Protein AF-A0A6A5AB14-F1 (afdb_monomer)

Nearest PDB structures (foldseek):
  4ebb-assembly1_A  TM=7.169E-01  e=1.762E-06  Homo sapiens

InterPro domains:
  IPR008758 Peptidase S28 [PF05577] (2-266)
  IPR029058 Alpha/Beta hydrolase fold [G3DSA:3.40.50.1820] (127-271)
  IPR042269 Serine carboxypeptidase S28, SKS domain [G3DSA:1.20.120.980] (15-166)

Radius of gyration: 21.38 Å; Cα contacts (8 Å, |Δi|>4): 459; chains: 1; bounding box: 56×46×64 Å

Mean predicted aligned error: 4.4 Å

Secondary structure (DSSP, 8-state):
-HHHHHHHHHHHHHHHHHHHHHHHHHHHHHHHHH---HHHHHHHHHHH-BSS---SHHHHHHHHHHHHHHHHHHHHSTTT-SS-HHHHHHHHHHS-SSHHHHHHHHHT-SBTTB-B---HHHHHHTTT--SSSTTHHHHHHHHHIIIII------TT--GGGTT--S--HIIIIIHHHHHHH----HHHHHHHHHHHH-GGG---SS-EEEEETT-TTGGGS--TTT--SSTTSEEEEETT--TTGGGSPP-TT--HHHHHHHHHHHHHHHHHHHHHHHHT--

pLDDT: mean 93.88, std 7.52, range [40.28, 98.88]

Sequence (283 aa):
EFGDTISEGLQYFGGDACVNTITKAMTEVHRLVASTKVEDADTLTTLFNPCSEFKNDDDRALFELAIFNPFQGPAQDNDFADKNLASVCESFASLPGTPVEKLSKFIGNTGGDKCTSSAWEKNVESVIDEAIGDRSVNRAWLYQTCTEFGFAQTTATGHGAFAPLKYATVDSIHTKRCAAVFNITDNDTRVAATLKTYGGLKINVENVIFPIGTIDPWNGLALNNKSGIVNPKSEVVEILGASHHSDIISSRPSDSVHLAWAHQRIESAVDRFLRHQSTRKGW

Organism: Aphanomyces astaci (NCBI:txid112090)

Solvent-accessible surface area (backbone atoms only — not comparable to full-atom values): 14969 Å² total; per-residue (Å²): 84,44,45,26,30,41,28,51,34,28,32,73,61,37,32,66,68,33,33,54,38,48,26,53,13,32,40,48,50,34,52,37,71,72,49,89,49,68,72,38,49,53,50,42,38,56,42,36,16,55,67,44,79,67,88,50,64,46,14,47,9,41,30,48,44,53,69,51,50,79,54,52,57,20,30,36,38,34,86,80,40,88,62,13,39,46,52,53,28,50,47,57,70,69,42,72,75,56,45,47,53,25,49,24,61,72,72,63,22,57,50,84,100,40,50,33,54,15,51,45,68,58,64,46,60,69,45,55,65,82,61,89,54,93,53,32,60,61,33,53,51,49,49,45,33,40,51,41,65,61,78,63,88,42,25,37,88,29,48,70,27,46,28,51,32,62,48,23,32,58,52,58,72,33,49,53,46,29,31,73,67,69,70,42,83,57,38,68,62,34,23,51,49,40,35,68,73,59,36,57,81,59,34,75,53,74,71,45,77,37,72,34,21,68,24,12,38,64,42,88,80,49,50,33,84,86,69,41,74,69,30,90,63,27,47,66,45,69,24,70,81,29,15,49,72,53,79,79,50,82,88,56,96,81,56,50,74,42,52,56,51,46,46,54,52,51,51,52,50,53,51,50,52,56,55,58,51,61,68,70,68,75,119

Foldseek 3Di:
DLVQLLQVLLCVQQNPVLLVLLQQQLLLLLVLLPDPDPVSVVVCCQLFNEPDDAPDLLLSQQQLVLLVVLSQCQLQCVVPDPRHSNVSSVQQVPDDDGSNNSSSVSSVQRDDPRGRYRDLVVVLVQQLDCDDDPSNVVNVVLQCCQQEAVPQDFQQPDDTSNVSRNSNDSVSRRQVSCCSRPVRNCRVVRNVVNCVVQVFLAGADALEEFEDESSASCVVRTHDPVSFYNYPNYYYLYAYSDYHPPLPDPDDPPDDPRSVVSVVVVVVSVVVVVVVVVVVPPD

Structure (mmCIF, N/CA/C/O backbone):
data_AF-A0A6A5AB14-F1
#
_entry.id   AF-A0A6A5AB14-F1
#
loop_
_atom_site.group_PDB
_atom_site.id
_atom_site.type_symbol
_atom_site.label_atom_id
_atom_site.label_alt_id
_atom_site.label_comp_id
_atom_site.label_asym_id
_atom_site.label_entity_id
_atom_site.label_seq_id
_atom_site.pdbx_PDB_ins_code
_atom_site.Cartn_x
_atom_site.Cartn_y
_atom_site.Cartn_z
_atom_site.occupancy
_atom_site.B_iso_or_equiv
_atom_site.auth_seq_id
_atom_site.auth_comp_id
_atom_site.auth_asym_id
_atom_site.auth_atom_id
_atom_site.pdbx_PDB_model_num
ATOM 1 N N . GLU A 1 1 ? -6.692 -2.129 -5.133 1.00 87.94 1 GLU A N 1
ATOM 2 C CA . GLU A 1 1 ? -5.497 -2.837 -5.640 1.00 87.94 1 GLU A CA 1
ATOM 3 C C . GLU A 1 1 ? -4.463 -3.073 -4.548 1.00 87.94 1 GLU A C 1
ATOM 5 O O . GLU A 1 1 ? -4.418 -4.185 -4.056 1.00 87.94 1 GLU A O 1
ATOM 10 N N . PHE A 1 2 ? -3.714 -2.065 -4.080 1.00 94.75 2 PHE A N 1
ATOM 11 C CA . PHE A 1 2 ? -2.651 -2.271 -3.074 1.00 94.75 2 PHE A CA 1
ATOM 12 C C . PHE A 1 2 ? -3.103 -3.067 -1.828 1.00 94.75 2 PHE A C 1
ATOM 14 O O . PHE A 1 2 ? -2.506 -4.080 -1.474 1.00 94.75 2 PHE A O 1
ATOM 21 N N . GLY A 1 3 ? -4.204 -2.660 -1.182 1.00 95.69 3 GLY A N 1
ATOM 22 C CA . GLY A 1 3 ? -4.773 -3.403 -0.046 1.00 95.69 3 GLY A CA 1
ATOM 23 C C . GLY A 1 3 ? -5.384 -4.764 -0.416 1.00 95.69 3 GLY A C 1
ATOM 24 O O . GLY A 1 3 ? -5.472 -5.655 0.433 1.00 95.69 3 GLY A O 1
ATOM 25 N N . ASP A 1 4 ? -5.770 -4.954 -1.675 1.00 96.06 4 ASP A N 1
ATOM 26 C CA . ASP A 1 4 ? -6.342 -6.210 -2.166 1.00 96.06 4 ASP A CA 1
ATOM 27 C C . ASP A 1 4 ? -5.229 -7.254 -2.239 1.00 96.06 4 ASP A C 1
ATOM 29 O O . ASP A 1 4 ? -5.378 -8.335 -1.679 1.00 96.06 4 ASP A O 1
ATOM 33 N N . THR A 1 5 ? -4.067 -6.884 -2.782 1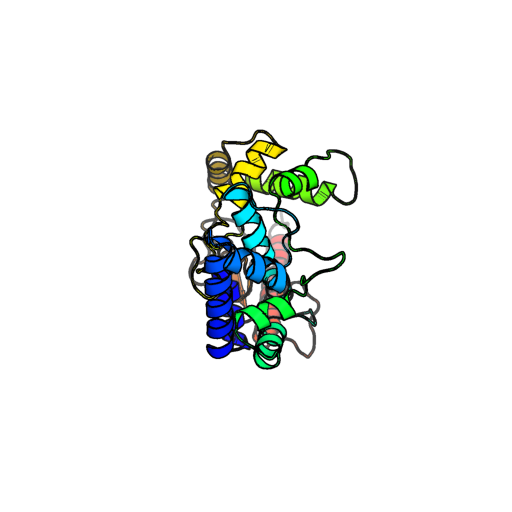.00 96.69 5 THR A N 1
ATOM 34 C CA . THR A 1 5 ? -2.887 -7.754 -2.829 1.00 96.69 5 THR A CA 1
ATOM 35 C C . THR A 1 5 ? -2.384 -8.119 -1.428 1.00 96.69 5 THR A C 1
ATOM 37 O O . THR A 1 5 ? -2.024 -9.268 -1.185 1.00 96.69 5 THR A O 1
ATOM 40 N N . ILE A 1 6 ? -2.437 -7.197 -0.453 1.00 97.75 6 ILE A N 1
ATOM 41 C CA . ILE A 1 6 ? -2.162 -7.550 0.956 1.00 97.75 6 ILE A CA 1
ATOM 42 C C . ILE A 1 6 ? -3.167 -8.599 1.451 1.00 97.75 6 ILE A C 1
ATOM 44 O O . ILE A 1 6 ? -2.787 -9.550 2.133 1.00 97.75 6 ILE A O 1
ATOM 48 N N . SER A 1 7 ? -4.450 -8.450 1.111 1.00 98.00 7 SER A N 1
ATOM 49 C CA . SER A 1 7 ? -5.490 -9.415 1.488 1.00 98.00 7 SER A CA 1
ATOM 50 C C . SER A 1 7 ? -5.263 -10.787 0.847 1.00 98.00 7 SER A C 1
ATOM 52 O O . SER A 1 7 ? -5.424 -11.803 1.520 1.00 98.00 7 SER A O 1
ATOM 54 N N . GLU A 1 8 ? -4.853 -10.822 -0.419 1.00 97.56 8 GLU A N 1
ATOM 55 C CA . GLU A 1 8 ? -4.485 -12.042 -1.143 1.00 97.56 8 GLU A CA 1
ATOM 56 C C . GLU A 1 8 ? -3.253 -12.709 -0.523 1.00 97.56 8 GLU A C 1
ATOM 58 O O . GLU A 1 8 ? -3.253 -13.919 -0.307 1.00 97.56 8 GLU A O 1
ATOM 63 N N . GLY A 1 9 ? -2.238 -11.931 -0.139 1.00 97.75 9 GLY A N 1
ATOM 64 C CA . GLY A 1 9 ? -1.076 -12.434 0.591 1.00 97.75 9 GLY A CA 1
ATOM 65 C C . GLY A 1 9 ? -1.452 -13.029 1.955 1.00 97.75 9 GLY A C 1
ATOM 66 O O . GLY A 1 9 ? -1.034 -14.138 2.289 1.00 97.75 9 GLY A O 1
ATOM 67 N N . LEU A 1 10 ? -2.305 -12.350 2.731 1.00 98.44 10 LEU A N 1
ATOM 68 C CA . LEU A 1 10 ? -2.846 -12.889 3.988 1.00 98.44 10 LEU A CA 1
ATOM 69 C C . LEU A 1 10 ? -3.618 -14.196 3.758 1.00 98.44 10 LEU A C 1
ATOM 71 O O . LEU A 1 10 ? -3.501 -15.126 4.555 1.00 98.44 10 LEU A O 1
ATOM 75 N N . GLN A 1 11 ? -4.385 -14.289 2.669 1.00 98.12 11 GLN A N 1
ATOM 76 C CA . GLN A 1 11 ? -5.085 -15.517 2.295 1.00 98.12 11 GLN A CA 1
ATOM 77 C C . GLN A 1 11 ? -4.105 -16.635 1.930 1.00 98.12 11 GLN A C 1
ATOM 79 O O . GLN A 1 11 ? -4.289 -17.771 2.361 1.00 98.12 11 GLN A O 1
ATOM 84 N N . TYR A 1 12 ? -3.058 -16.312 1.172 1.00 96.88 12 TYR A N 1
ATOM 85 C CA . TYR A 1 12 ? -2.048 -17.264 0.724 1.00 96.88 12 TYR A CA 1
ATOM 86 C C . TYR A 1 12 ? -1.323 -17.928 1.904 1.00 96.88 12 TYR A C 1
ATOM 88 O O . TYR A 1 12 ? -1.146 -19.145 1.900 1.00 96.88 12 TYR A O 1
ATOM 96 N N . PHE A 1 13 ? -0.961 -17.164 2.942 1.00 96.38 13 PHE A N 1
ATOM 97 C CA . PHE A 1 13 ? -0.229 -17.699 4.101 1.00 96.38 13 PHE A CA 1
ATOM 98 C C . PHE A 1 13 ? -1.111 -18.142 5.274 1.00 96.38 13 PHE A C 1
ATOM 100 O O . PHE A 1 13 ? -0.748 -19.074 5.988 1.00 96.38 13 PHE A O 1
ATOM 107 N N . GLY A 1 14 ? -2.247 -17.483 5.510 1.00 96.69 14 GLY A N 1
ATOM 108 C CA . GLY A 1 14 ? -3.102 -17.723 6.680 1.00 96.69 14 GLY A CA 1
ATOM 109 C C . GLY A 1 14 ? -4.496 -18.267 6.376 1.00 96.69 14 GLY A C 1
ATOM 110 O O . GLY A 1 14 ? -5.267 -18.527 7.306 1.00 96.69 14 GLY A O 1
ATOM 111 N N . GLY A 1 15 ? -4.841 -18.429 5.098 1.00 98.06 15 GLY A N 1
ATOM 112 C CA . GLY A 1 15 ? -6.134 -18.928 4.642 1.00 98.06 15 GLY A CA 1
ATOM 113 C C . GLY A 1 15 ? -7.318 -18.007 4.950 1.00 98.06 15 GLY A C 1
ATOM 114 O O . GLY A 1 15 ? -7.201 -16.930 5.546 1.00 98.06 15 GLY A O 1
ATOM 115 N N . ASP A 1 16 ? -8.510 -18.477 4.583 1.00 98.31 16 ASP A N 1
ATOM 116 C CA . ASP A 1 16 ? -9.761 -17.721 4.730 1.00 98.31 16 ASP A CA 1
ATOM 117 C C . ASP A 1 16 ? -10.060 -17.333 6.179 1.00 98.31 16 ASP A C 1
ATOM 119 O O . ASP A 1 16 ? -10.674 -16.301 6.436 1.00 98.31 16 ASP A O 1
ATOM 123 N N . ALA A 1 17 ? -9.639 -18.142 7.155 1.00 98.12 17 ALA A N 1
ATOM 124 C CA . ALA A 1 17 ? -9.866 -17.851 8.567 1.00 98.12 17 ALA A CA 1
ATOM 125 C C . ALA A 1 17 ? -9.170 -16.550 9.006 1.00 98.12 17 ALA A C 1
ATOM 127 O O . ALA A 1 17 ? -9.774 -15.747 9.728 1.00 98.12 17 ALA A O 1
ATOM 128 N N . CYS A 1 18 ? -7.937 -16.317 8.538 1.00 98.56 18 CYS A N 1
ATOM 129 C CA . CYS A 1 18 ? -7.195 -15.088 8.807 1.00 98.56 18 CYS A CA 1
ATOM 130 C C . CYS A 1 18 ? -7.902 -13.879 8.181 1.00 98.56 18 CYS A C 1
ATOM 132 O O . CYS A 1 18 ? -8.296 -12.948 8.890 1.00 98.56 18 CYS A O 1
ATOM 134 N N . VAL A 1 19 ? -8.166 -13.949 6.873 1.00 98.56 19 VAL A N 1
ATOM 135 C CA . VAL A 1 19 ? -8.815 -12.877 6.103 1.00 98.56 19 VAL A CA 1
ATOM 136 C C . VAL A 1 19 ? -10.192 -12.540 6.671 1.00 98.56 19 VAL A C 1
ATOM 138 O O . VAL A 1 19 ? -10.491 -11.371 6.910 1.00 98.56 19 VAL A O 1
ATOM 141 N N . ASN A 1 20 ? -11.021 -13.541 6.977 1.00 98.62 20 ASN A N 1
ATOM 142 C CA . ASN A 1 20 ? -12.353 -13.334 7.549 1.00 98.62 20 ASN A CA 1
ATOM 143 C C . ASN A 1 20 ? -12.301 -12.671 8.929 1.00 98.62 20 ASN A C 1
ATOM 145 O O . ASN A 1 20 ? -13.167 -11.857 9.258 1.00 98.62 20 ASN A O 1
ATOM 149 N N . THR A 1 21 ? -11.306 -13.010 9.751 1.00 98.75 21 THR A N 1
ATOM 150 C CA . THR A 1 21 ? -11.138 -12.385 11.068 1.00 98.75 21 THR A CA 1
ATOM 151 C C . THR A 1 21 ? -10.745 -10.919 10.915 1.00 98.75 21 THR A C 1
ATOM 153 O O . THR A 1 21 ? -11.387 -10.059 11.515 1.00 98.75 21 THR A O 1
ATOM 156 N N . ILE A 1 22 ? -9.762 -10.613 10.065 1.00 98.75 22 ILE A N 1
ATOM 157 C CA . ILE A 1 22 ? -9.335 -9.231 9.805 1.00 98.75 22 ILE A CA 1
ATOM 158 C C . ILE A 1 22 ? -10.487 -8.423 9.195 1.00 98.75 22 ILE A C 1
ATOM 160 O O . ILE A 1 22 ? -10.785 -7.337 9.680 1.00 98.75 22 ILE A O 1
ATOM 164 N N . THR A 1 23 ? -11.229 -8.985 8.236 1.00 98.81 23 THR A N 1
ATOM 165 C CA . THR A 1 23 ? -12.401 -8.332 7.621 1.00 98.81 23 THR A CA 1
ATOM 166 C C . THR A 1 23 ? -13.452 -7.944 8.662 1.00 98.81 23 THR A C 1
ATOM 168 O O . THR A 1 23 ? -13.961 -6.821 8.658 1.00 98.81 23 THR A O 1
ATOM 171 N N . LYS A 1 24 ? -13.776 -8.852 9.594 1.00 98.88 24 LYS A N 1
ATOM 172 C CA . LYS A 1 24 ? -14.718 -8.569 10.690 1.00 98.88 24 LYS A CA 1
ATOM 173 C C . LYS A 1 24 ? -14.198 -7.471 11.615 1.00 98.88 24 LYS A C 1
ATOM 175 O O . LYS A 1 24 ? -14.985 -6.641 12.058 1.00 98.88 24 LYS A O 1
ATOM 180 N N . ALA A 1 25 ? -12.893 -7.450 11.884 1.00 98.81 25 ALA A N 1
ATOM 181 C CA . ALA A 1 25 ? -12.272 -6.396 12.676 1.00 98.81 25 ALA A CA 1
ATOM 182 C C . ALA A 1 25 ? -12.370 -5.032 11.975 1.00 98.81 25 ALA A C 1
ATOM 184 O O . ALA A 1 25 ? -12.830 -4.077 12.592 1.00 98.81 25 ALA A O 1
ATOM 185 N N . MET A 1 26 ? -12.031 -4.954 10.683 1.00 98.75 26 MET A N 1
ATOM 186 C CA . MET A 1 26 ? -12.133 -3.721 9.888 1.00 98.75 26 MET A CA 1
ATOM 187 C C . MET A 1 26 ? -13.575 -3.224 9.772 1.00 98.75 26 MET A C 1
ATOM 189 O O . MET A 1 26 ? -13.822 -2.024 9.834 1.00 98.75 26 MET A O 1
ATOM 193 N N . THR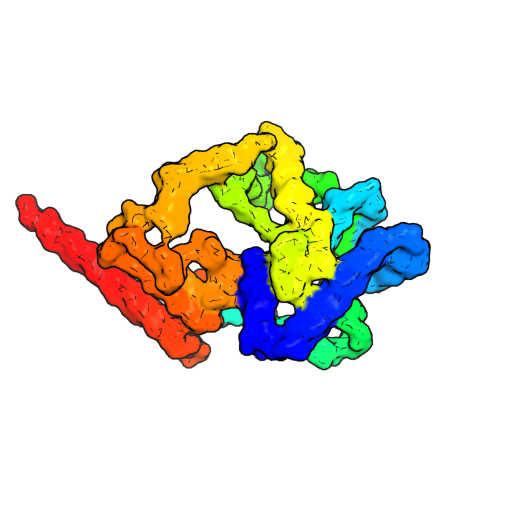 A 1 27 ? -14.536 -4.145 9.661 1.00 98.81 27 THR A N 1
ATOM 194 C CA . THR A 1 27 ? -15.969 -3.812 9.653 1.00 98.81 27 THR A CA 1
ATOM 195 C C . THR A 1 27 ? -16.386 -3.129 10.951 1.00 98.81 27 THR A C 1
ATOM 197 O O . THR A 1 27 ? -17.069 -2.107 10.918 1.00 98.81 27 THR A O 1
ATOM 200 N N . GLU A 1 28 ? -15.954 -3.664 12.094 1.00 98.81 28 GLU A N 1
ATOM 201 C CA . GLU A 1 28 ? -16.280 -3.079 13.393 1.00 98.81 28 GLU A CA 1
ATOM 202 C C . GLU A 1 28 ? -15.534 -1.763 13.640 1.00 98.81 28 GLU A C 1
ATOM 204 O O . GLU A 1 28 ? -16.136 -0.818 14.143 1.00 98.81 28 GLU A O 1
ATOM 209 N N . VAL A 1 29 ? -14.269 -1.649 13.215 1.00 98.69 29 VAL A N 1
ATOM 210 C CA . VAL A 1 29 ? -13.540 -0.370 13.231 1.00 98.69 29 VAL A CA 1
ATOM 211 C C . VAL A 1 29 ? -14.303 0.688 12.450 1.00 98.69 29 VAL A C 1
ATOM 213 O O . VAL A 1 29 ? -14.578 1.751 12.996 1.00 98.69 29 VAL A O 1
ATOM 216 N N . HIS A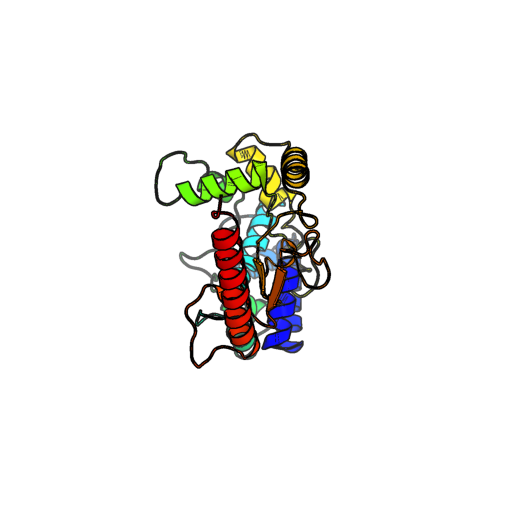 1 30 ? -14.691 0.399 11.206 1.00 98.56 30 HIS A N 1
ATOM 217 C CA . HIS A 1 30 ? -15.423 1.359 10.387 1.00 98.56 30 HIS A CA 1
ATOM 218 C C . HIS A 1 30 ? -16.751 1.761 11.042 1.00 98.56 30 HIS A C 1
ATOM 220 O O . HIS A 1 30 ? -17.080 2.944 11.098 1.00 98.56 30 HIS A O 1
ATOM 226 N N . ARG A 1 31 ? -17.492 0.797 11.611 1.00 98.62 31 ARG A N 1
ATOM 227 C CA . ARG A 1 31 ? -18.738 1.068 12.344 1.00 98.62 31 ARG A CA 1
ATOM 228 C C . ARG A 1 31 ? -18.514 2.015 13.526 1.00 98.62 31 ARG A C 1
ATOM 230 O O . ARG A 1 31 ? -19.293 2.951 13.694 1.00 98.62 31 ARG A O 1
ATOM 237 N N . LEU A 1 32 ? -17.478 1.775 14.333 1.00 98.56 32 LEU A N 1
ATOM 238 C CA . LEU A 1 32 ? -17.123 2.616 15.479 1.00 98.56 32 LEU A CA 1
ATOM 239 C C . LEU A 1 32 ? -16.697 4.016 15.028 1.00 98.56 32 LEU A C 1
ATOM 241 O O . LEU A 1 32 ? -17.200 5.004 15.555 1.00 98.56 32 LEU A O 1
ATOM 245 N N . VAL A 1 33 ? -15.829 4.100 14.015 1.00 98.19 33 VAL A N 1
ATOM 246 C CA . VAL A 1 33 ? -15.360 5.368 13.445 1.00 98.19 33 VAL A CA 1
ATOM 247 C C . VAL A 1 33 ? -16.523 6.169 12.879 1.00 98.19 33 VAL A C 1
ATOM 249 O O . VAL A 1 33 ? -16.568 7.366 13.117 1.00 98.19 33 VAL A O 1
ATOM 252 N N . ALA A 1 34 ? -17.470 5.544 12.173 1.00 97.94 34 ALA A N 1
ATOM 253 C CA . ALA A 1 34 ? -18.631 6.197 11.565 1.00 97.94 34 ALA A CA 1
ATOM 254 C C . ALA A 1 34 ? -19.739 6.572 12.568 1.00 97.94 34 ALA A C 1
ATOM 256 O O . ALA A 1 34 ? -20.620 7.369 12.241 1.00 97.94 34 ALA A O 1
ATOM 257 N N . SER A 1 35 ? -19.720 6.013 13.780 1.00 97.50 35 SER A N 1
ATOM 258 C CA . SER A 1 35 ? -20.787 6.217 14.759 1.00 97.50 35 SER A CA 1
ATOM 259 C C . SER A 1 35 ? -20.817 7.644 15.313 1.00 97.50 35 SER A C 1
ATOM 261 O O . SER A 1 35 ? -19.805 8.338 15.402 1.00 97.50 35 SER A O 1
ATOM 263 N N . THR A 1 36 ? -22.010 8.077 15.718 1.00 94.69 36 THR A N 1
ATOM 264 C CA . THR A 1 36 ? -22.246 9.325 16.462 1.00 94.69 36 THR A CA 1
ATOM 265 C C . THR A 1 36 ? -22.641 9.059 17.916 1.00 94.69 36 THR A C 1
ATOM 267 O O . THR A 1 36 ? -23.076 9.973 18.615 1.00 94.69 36 THR A O 1
ATOM 270 N N . LYS A 1 37 ? -22.582 7.799 18.359 1.00 96.94 37 LYS A N 1
ATOM 271 C CA . LYS A 1 37 ? -22.987 7.381 19.702 1.00 96.94 37 LYS A CA 1
ATOM 272 C C . LYS A 1 37 ? -21.819 7.494 20.679 1.00 96.94 37 LYS A C 1
ATOM 274 O O . LYS A 1 37 ? -20.696 7.128 20.340 1.00 96.94 37 LYS A O 1
ATOM 279 N N . VAL A 1 38 ? -22.093 7.955 21.899 1.00 94.25 38 VAL A N 1
ATOM 280 C CA . VAL A 1 38 ? -21.062 8.162 22.932 1.00 94.25 38 VAL A CA 1
ATOM 281 C C . VAL A 1 38 ? -20.430 6.832 23.345 1.00 94.25 38 VAL A C 1
ATOM 283 O O . VAL A 1 38 ? -19.213 6.729 23.420 1.00 94.25 38 VAL A O 1
ATOM 286 N N . GLU A 1 39 ? -21.234 5.781 23.501 1.00 96.44 39 GLU A N 1
ATOM 287 C CA . GLU A 1 39 ? -20.754 4.446 23.864 1.00 96.44 39 GLU A CA 1
ATOM 288 C C . GLU A 1 39 ? -19.804 3.831 22.819 1.00 96.44 39 GLU A C 1
ATOM 290 O O . GLU A 1 39 ? -18.880 3.087 23.159 1.00 96.44 39 GLU A O 1
ATOM 295 N N . ASP A 1 40 ? -19.993 4.168 21.540 1.00 97.56 40 ASP A N 1
ATOM 296 C CA . ASP A 1 40 ? -19.102 3.729 20.467 1.00 97.56 40 ASP A CA 1
ATOM 297 C C . ASP A 1 40 ? -17.787 4.523 20.494 1.00 97.56 40 ASP A C 1
ATOM 299 O O . ASP A 1 40 ? -16.722 3.946 20.274 1.00 97.56 40 ASP A O 1
ATOM 303 N N . ALA A 1 41 ? -17.832 5.817 20.827 1.00 95.62 41 ALA A N 1
ATOM 304 C CA . ALA A 1 41 ? -16.635 6.636 21.013 1.00 95.62 41 ALA A CA 1
ATOM 305 C C . ALA A 1 41 ? -15.791 6.161 22.213 1.00 95.62 41 ALA A C 1
ATOM 307 O O . ALA A 1 41 ? -14.565 6.069 22.105 1.00 95.62 41 ALA A O 1
ATOM 308 N N . ASP A 1 42 ? -16.433 5.778 23.321 1.00 95.94 42 ASP A N 1
ATOM 309 C CA . ASP A 1 42 ? -15.763 5.185 24.488 1.00 95.94 42 ASP A CA 1
ATOM 310 C C . ASP A 1 42 ? -15.103 3.844 24.131 1.00 95.94 42 ASP A C 1
ATOM 312 O O . ASP A 1 42 ? -13.955 3.569 24.501 1.00 95.94 42 ASP A O 1
ATOM 316 N N . THR A 1 43 ? -15.807 3.020 23.348 1.00 97.44 43 THR A N 1
ATOM 317 C CA . THR A 1 43 ? -15.286 1.743 22.842 1.00 97.44 43 THR A CA 1
ATOM 318 C C . THR A 1 43 ? -14.078 1.964 21.929 1.00 97.44 43 THR A C 1
ATOM 320 O O . THR A 1 43 ? -13.046 1.312 22.099 1.00 97.44 43 THR A O 1
ATOM 323 N N . LEU A 1 44 ? -14.162 2.915 20.995 1.00 97.00 44 LEU A N 1
ATOM 324 C CA . LEU A 1 44 ? -13.064 3.262 20.093 1.00 97.00 44 LEU A CA 1
ATOM 325 C C . LEU A 1 44 ? -11.842 3.784 20.862 1.00 97.00 44 LEU A C 1
ATOM 327 O O . LEU A 1 44 ? -10.716 3.375 20.576 1.00 97.00 44 LEU A O 1
ATOM 331 N N . THR A 1 45 ? -12.062 4.634 21.866 1.00 96.06 45 THR A N 1
ATOM 332 C CA . THR A 1 45 ? -11.006 5.161 22.744 1.00 96.06 45 THR A CA 1
ATOM 333 C C . THR A 1 45 ? -10.317 4.038 23.510 1.00 96.06 45 THR A C 1
ATOM 335 O O . THR A 1 45 ? -9.091 3.971 23.540 1.00 96.06 45 THR A O 1
ATOM 338 N N . THR A 1 46 ? -11.092 3.101 24.052 1.00 96.44 46 THR A N 1
ATOM 339 C CA . THR A 1 46 ? -10.561 1.939 24.777 1.00 96.44 46 THR A CA 1
ATOM 340 C C . THR A 1 46 ? -9.725 1.031 23.873 1.00 96.44 46 THR A C 1
ATOM 342 O O . THR A 1 46 ? -8.662 0.556 24.272 1.00 96.44 46 THR A O 1
ATOM 345 N N . LEU A 1 47 ? -10.194 0.775 22.649 1.00 97.44 47 LEU A N 1
ATOM 346 C CA . LEU A 1 47 ? -9.556 -0.181 21.744 1.00 97.44 47 LEU A CA 1
ATOM 347 C C . LEU A 1 47 ? -8.375 0.408 20.964 1.00 97.44 47 LEU A C 1
ATOM 349 O O . LEU A 1 47 ? -7.434 -0.321 20.658 1.00 97.44 47 LEU A O 1
ATOM 353 N N . PHE A 1 48 ? -8.408 1.690 20.610 1.00 97.44 48 PHE A N 1
ATOM 354 C CA . PHE A 1 48 ? -7.450 2.262 19.656 1.00 97.44 48 PHE A CA 1
ATOM 355 C C . PHE A 1 48 ? -6.895 3.626 20.056 1.00 97.44 48 PHE A C 1
ATOM 357 O O . PHE A 1 48 ? -6.004 4.124 19.365 1.00 97.44 48 PHE A O 1
ATOM 364 N N . ASN A 1 49 ? -7.416 4.222 21.132 1.00 96.94 49 ASN A N 1
ATOM 365 C CA . ASN A 1 49 ? -6.973 5.491 21.702 1.00 96.94 49 ASN A CA 1
ATOM 366 C C . ASN A 1 49 ? -6.642 6.553 20.630 1.00 96.94 49 ASN A C 1
ATOM 368 O O . ASN A 1 49 ? -5.459 6.812 20.394 1.00 96.94 49 ASN A O 1
ATOM 372 N N . PRO A 1 50 ? -7.630 7.129 19.913 1.00 96.88 50 PRO A N 1
ATOM 373 C CA . PRO A 1 50 ? -7.369 8.199 18.949 1.00 96.88 50 PRO A CA 1
ATOM 374 C C . PRO A 1 50 ? -6.580 9.350 19.594 1.00 96.88 50 PRO A C 1
ATOM 376 O O . PRO A 1 50 ? -6.867 9.750 20.719 1.00 96.88 50 PRO A O 1
ATOM 379 N N . CYS A 1 51 ? -5.589 9.904 18.895 1.00 95.31 51 CYS A N 1
ATOM 380 C CA . CYS A 1 51 ? -4.770 11.010 19.418 1.00 95.31 51 CYS A CA 1
ATOM 381 C C . CYS A 1 51 ? -5.545 12.330 19.598 1.00 95.31 51 CYS A C 1
ATOM 383 O O . CYS A 1 51 ? -5.068 13.254 20.255 1.00 95.31 51 CYS A O 1
ATOM 385 N N . SER A 1 52 ? -6.699 12.451 18.952 1.00 94.19 52 SER A N 1
ATOM 386 C CA . SER A 1 52 ? -7.550 13.633 18.907 1.00 94.19 52 SER A CA 1
ATOM 387 C C . SER A 1 52 ? -8.969 13.233 18.521 1.00 94.19 52 SER A C 1
ATOM 389 O O . SER A 1 52 ? -9.178 12.211 17.868 1.00 94.19 52 SER A O 1
ATOM 391 N N . GLU A 1 53 ? -9.933 14.081 18.862 1.00 93.75 53 GLU A N 1
ATOM 392 C CA . GLU A 1 53 ? -11.301 13.956 18.362 1.00 93.75 53 GLU A CA 1
ATOM 393 C C . GLU A 1 53 ? -11.354 14.106 16.835 1.00 93.75 53 GLU A C 1
ATOM 395 O O . GLU A 1 53 ? -10.602 14.896 16.256 1.00 93.75 53 GLU A O 1
ATOM 400 N N . PHE A 1 54 ? -12.273 13.378 16.196 1.00 96.31 54 PHE A N 1
ATOM 401 C CA . PHE A 1 54 ? -12.540 13.512 14.766 1.00 96.31 54 PHE A CA 1
ATOM 402 C C . PHE A 1 54 ? -13.445 14.719 14.511 1.00 96.31 54 PHE A C 1
ATOM 404 O O . PHE A 1 54 ? -14.622 14.709 14.878 1.00 96.31 54 PHE A O 1
ATOM 411 N N . LYS A 1 55 ? -12.927 15.746 13.838 1.00 95.38 55 LYS A N 1
ATOM 412 C CA . LYS A 1 55 ? -13.688 16.958 13.498 1.00 95.38 55 LYS A CA 1
ATOM 413 C C . LYS A 1 55 ? -14.439 16.817 12.179 1.00 95.38 55 LYS A C 1
ATOM 415 O O . LYS A 1 55 ? -15.435 17.501 11.959 1.00 95.38 55 LYS A O 1
ATOM 420 N N . ASN A 1 56 ? -13.939 15.970 11.284 1.00 95.88 56 ASN A N 1
ATOM 421 C CA . ASN A 1 56 ? -14.463 15.766 9.938 1.00 95.88 56 ASN A CA 1
ATOM 422 C C . ASN A 1 56 ? -14.057 14.378 9.400 1.00 95.88 56 ASN A C 1
ATOM 424 O O . ASN A 1 56 ? -13.429 13.580 10.097 1.00 95.88 56 ASN A O 1
ATOM 428 N N . ASP A 1 57 ? -14.429 14.091 8.155 1.00 96.81 57 ASP A N 1
ATOM 429 C CA . ASP A 1 57 ? -14.122 12.815 7.503 1.00 96.81 57 ASP A CA 1
ATOM 430 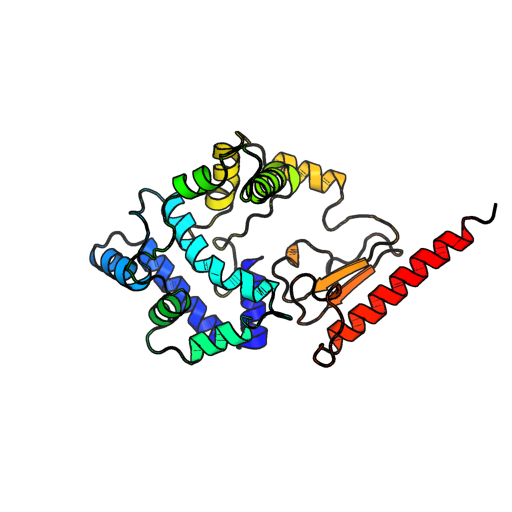C C . ASP A 1 57 ? -12.641 12.659 7.124 1.00 96.81 57 ASP A C 1
ATOM 432 O O . ASP A 1 57 ? -12.182 11.531 6.960 1.00 96.81 57 ASP A O 1
ATOM 436 N N . ASP A 1 58 ? -11.866 13.746 7.039 1.00 96.81 58 ASP A N 1
ATOM 437 C CA . ASP A 1 58 ? -10.422 13.673 6.780 1.00 96.81 58 ASP A CA 1
ATOM 438 C C . ASP A 1 58 ? -9.662 13.151 8.015 1.00 96.81 58 ASP A C 1
ATOM 440 O O . ASP A 1 58 ? -8.735 12.347 7.884 1.00 96.81 58 ASP A O 1
ATOM 444 N N . ASP A 1 59 ? -10.109 13.508 9.223 1.00 97.31 59 ASP A N 1
ATOM 445 C CA . ASP A 1 59 ? -9.610 12.920 10.475 1.00 97.31 59 ASP A CA 1
ATOM 446 C C . ASP A 1 59 ? -9.935 11.420 10.563 1.00 97.31 59 ASP A C 1
ATOM 448 O O . ASP A 1 59 ? -9.080 10.606 10.927 1.00 97.31 59 ASP A O 1
ATOM 452 N N . ARG A 1 60 ? -11.159 11.038 10.168 1.00 97.69 60 ARG A N 1
ATOM 453 C CA . ARG A 1 60 ? -11.592 9.629 10.100 1.00 97.69 60 ARG A CA 1
ATOM 454 C C . ARG A 1 60 ? -10.772 8.850 9.076 1.00 97.69 60 ARG A C 1
ATOM 456 O O . ARG A 1 60 ? -10.368 7.721 9.347 1.00 97.69 60 ARG A O 1
ATOM 463 N N . ALA A 1 61 ? -10.478 9.465 7.931 1.00 97.06 61 ALA A N 1
ATOM 464 C CA . ALA A 1 61 ? -9.645 8.885 6.885 1.00 97.06 61 ALA A CA 1
ATOM 465 C C . ALA A 1 61 ? -8.225 8.612 7.374 1.00 97.06 61 ALA A C 1
ATOM 467 O O . ALA A 1 61 ? -7.698 7.522 7.148 1.00 97.06 61 ALA A O 1
ATOM 468 N N . LEU A 1 62 ? -7.616 9.577 8.072 1.00 96.44 62 LEU A N 1
ATOM 469 C CA . LEU A 1 62 ? -6.285 9.394 8.640 1.00 96.44 62 LEU A CA 1
ATOM 470 C C . LEU A 1 62 ? -6.272 8.277 9.687 1.00 96.44 62 LEU A C 1
ATOM 472 O O . LEU A 1 62 ? -5.335 7.480 9.711 1.00 96.44 62 LEU A O 1
ATOM 476 N N . PHE A 1 63 ? -7.309 8.198 10.520 1.00 97.88 63 PHE A N 1
ATOM 477 C CA . PHE A 1 63 ? -7.425 7.134 11.509 1.00 97.88 63 PHE A CA 1
ATOM 478 C C . PHE A 1 63 ? -7.549 5.754 10.858 1.00 97.88 63 PHE A C 1
ATOM 480 O O . PHE A 1 63 ? -6.792 4.850 11.206 1.00 97.88 63 PHE A O 1
ATOM 487 N N . GLU A 1 64 ? -8.432 5.575 9.873 1.00 97.88 64 GLU A N 1
ATOM 488 C CA . GLU A 1 64 ? -8.535 4.301 9.149 1.00 97.88 64 GLU A CA 1
ATOM 489 C C . GLU A 1 64 ? -7.235 3.936 8.422 1.00 97.88 64 GLU A C 1
ATOM 491 O O . GLU A 1 64 ? -6.822 2.775 8.442 1.00 97.88 64 GLU A O 1
ATOM 496 N N . LEU A 1 65 ? -6.538 4.920 7.844 1.00 95.81 65 LEU A N 1
ATOM 497 C CA . LEU A 1 65 ? -5.217 4.703 7.259 1.00 95.81 65 LEU A CA 1
ATOM 498 C C . LEU A 1 65 ? -4.209 4.231 8.320 1.00 95.81 65 LEU A C 1
ATOM 500 O O . LEU A 1 65 ? -3.441 3.303 8.074 1.00 95.81 65 LEU A O 1
ATOM 504 N N . ALA A 1 66 ? -4.238 4.807 9.524 1.00 96.50 66 ALA A N 1
ATOM 505 C CA . ALA A 1 66 ? -3.395 4.373 10.634 1.00 96.50 66 ALA A CA 1
ATOM 506 C C . ALA A 1 66 ? -3.718 2.942 11.107 1.00 96.50 66 ALA A C 1
ATOM 508 O O . ALA A 1 66 ? -2.805 2.229 11.520 1.00 96.50 66 ALA A O 1
ATOM 509 N N . ILE A 1 67 ? -4.974 2.493 10.995 1.00 98.00 67 ILE A N 1
ATOM 510 C CA . ILE A 1 67 ? -5.380 1.098 11.243 1.00 98.00 67 ILE A CA 1
ATOM 511 C C . ILE A 1 67 ? -4.873 0.151 10.143 1.00 98.00 67 ILE A C 1
ATOM 513 O O . ILE A 1 67 ? -4.529 -0.997 10.427 1.00 98.00 67 ILE A O 1
ATOM 517 N N . PHE A 1 68 ? -4.800 0.620 8.896 1.00 97.44 68 PHE A N 1
ATOM 518 C CA . PHE A 1 68 ? -4.305 -0.152 7.754 1.00 97.44 68 PHE A CA 1
ATOM 519 C C . PHE A 1 68 ? -2.766 -0.264 7.707 1.00 97.44 68 PHE A C 1
ATOM 521 O O . PHE A 1 68 ? -2.229 -1.309 7.336 1.00 97.44 68 PHE A O 1
ATOM 528 N N . ASN A 1 69 ? -2.034 0.774 8.123 1.00 95.50 69 ASN A N 1
ATOM 529 C CA . ASN A 1 69 ? -0.566 0.841 8.042 1.00 95.50 69 ASN A CA 1
ATOM 530 C C . ASN A 1 69 ? 0.198 -0.370 8.623 1.00 95.50 69 ASN A C 1
ATOM 532 O O . ASN A 1 69 ? 1.154 -0.811 7.980 1.00 95.50 69 ASN A O 1
ATOM 536 N N . PRO A 1 70 ? -0.193 -0.961 9.772 1.00 96.56 70 PRO A N 1
ATOM 537 C CA . PRO A 1 70 ? 0.491 -2.121 10.351 1.00 96.56 70 PRO A CA 1
ATOM 538 C C . PRO A 1 70 ? 0.537 -3.368 9.457 1.00 96.56 70 PRO A C 1
ATOM 540 O O . PRO A 1 70 ? 1.327 -4.268 9.729 1.00 96.56 70 PRO A O 1
ATOM 543 N N . PHE A 1 71 ? -0.277 -3.432 8.399 1.00 97.62 71 PHE A N 1
ATOM 544 C CA . PHE A 1 71 ? -0.291 -4.542 7.443 1.00 97.62 71 PHE A CA 1
ATOM 545 C C . PHE A 1 71 ? 0.638 -4.316 6.241 1.00 97.62 71 PHE A C 1
ATOM 547 O O . PHE A 1 71 ? 1.027 -5.280 5.588 1.00 97.62 71 PHE A O 1
ATOM 554 N N . GLN A 1 72 ? 1.029 -3.068 5.956 1.00 96.12 72 GLN A N 1
ATOM 555 C CA . GLN A 1 72 ? 1.806 -2.734 4.756 1.00 96.12 72 GLN A CA 1
ATOM 556 C C . GLN A 1 72 ? 3.272 -3.170 4.848 1.00 96.12 72 GLN A C 1
ATOM 558 O O . GLN A 1 72 ? 3.829 -3.662 3.870 1.00 96.12 72 GLN A O 1
ATOM 563 N N . GLY A 1 73 ? 3.898 -2.990 6.015 1.00 95.56 73 GLY A N 1
ATOM 564 C CA . GLY A 1 73 ? 5.282 -3.416 6.254 1.00 95.56 73 GLY A CA 1
ATOM 565 C C . GLY A 1 73 ? 5.445 -4.931 6.103 1.00 95.56 73 GLY A C 1
ATOM 566 O O . GLY A 1 73 ? 6.183 -5.360 5.222 1.00 95.56 73 GLY A O 1
ATOM 567 N N . PRO A 1 74 ? 4.685 -5.753 6.857 1.00 97.12 74 PRO A N 1
ATOM 568 C CA . PRO A 1 74 ? 4.750 -7.210 6.739 1.00 97.12 74 PRO A CA 1
ATOM 569 C C . PRO A 1 74 ? 4.474 -7.753 5.337 1.00 97.12 74 PRO A C 1
ATOM 571 O O . PRO A 1 74 ? 4.971 -8.822 5.001 1.00 97.12 74 PRO A O 1
ATOM 574 N N . ALA A 1 75 ? 3.672 -7.048 4.534 1.00 97.38 75 ALA A N 1
ATOM 575 C CA . ALA A 1 75 ? 3.402 -7.433 3.155 1.00 97.38 75 ALA A CA 1
ATOM 576 C C . ALA A 1 75 ? 4.581 -7.144 2.216 1.00 97.38 75 ALA A C 1
ATOM 578 O O . ALA A 1 75 ? 4.897 -7.973 1.370 1.00 97.38 75 ALA A O 1
ATOM 579 N N . GLN A 1 76 ? 5.234 -5.988 2.361 1.00 96.38 76 GLN A N 1
ATOM 580 C CA . GLN A 1 76 ? 6.388 -5.616 1.536 1.00 96.38 76 GLN A CA 1
ATOM 581 C C . GLN A 1 76 ? 7.638 -6.415 1.925 1.00 96.38 76 GLN A C 1
ATOM 583 O O . GLN A 1 76 ? 8.330 -6.928 1.048 1.00 96.38 76 GLN A O 1
ATOM 588 N N . ASP A 1 77 ? 7.860 -6.604 3.226 1.00 95.19 77 ASP A N 1
ATOM 589 C CA . ASP A 1 77 ? 9.064 -7.239 3.769 1.00 95.19 77 ASP A CA 1
ATOM 590 C C . ASP A 1 77 ? 8.923 -8.757 3.994 1.00 95.19 77 ASP A C 1
ATOM 592 O O . ASP A 1 77 ? 9.776 -9.377 4.636 1.00 95.19 77 ASP A O 1
ATOM 596 N N . ASN A 1 78 ? 7.834 -9.362 3.506 1.00 95.62 78 ASN A N 1
ATOM 597 C CA . ASN A 1 78 ? 7.394 -10.718 3.857 1.00 95.62 78 ASN A CA 1
ATOM 598 C C . ASN A 1 78 ? 8.501 -11.780 3.768 1.00 95.62 78 ASN A C 1
ATOM 600 O O . ASN A 1 78 ? 8.564 -12.672 4.613 1.00 95.62 78 ASN A O 1
ATOM 604 N N . ASP A 1 79 ? 9.368 -11.682 2.761 1.00 92.25 79 ASP A N 1
ATOM 605 C CA . ASP A 1 79 ? 10.369 -12.709 2.468 1.00 92.25 79 ASP A CA 1
ATOM 606 C C . ASP A 1 79 ? 11.640 -12.607 3.327 1.00 92.25 79 ASP A C 1
ATOM 608 O O . ASP A 1 79 ? 12.468 -13.522 3.335 1.00 92.25 79 ASP A O 1
ATOM 612 N N . PHE A 1 80 ? 11.830 -11.503 4.055 1.00 88.56 80 PHE A N 1
ATOM 613 C CA . PHE A 1 80 ? 13.07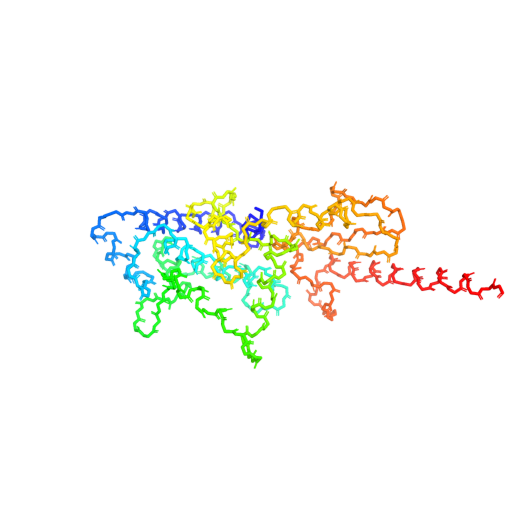3 -11.251 4.788 1.00 88.56 80 PHE A CA 1
ATOM 614 C C . PHE A 1 80 ? 12.907 -10.672 6.195 1.00 88.56 80 PHE A C 1
ATOM 616 O O . PHE A 1 80 ? 13.898 -10.654 6.929 1.00 88.56 80 PHE A O 1
ATOM 623 N N . ALA A 1 81 ? 11.710 -10.233 6.588 1.00 89.38 81 ALA A N 1
ATOM 624 C CA . ALA A 1 81 ? 11.419 -9.775 7.943 1.00 89.38 81 ALA A CA 1
ATOM 625 C C . ALA A 1 81 ? 10.802 -10.873 8.824 1.00 89.38 81 ALA A C 1
ATOM 627 O O . ALA A 1 81 ? 10.027 -11.713 8.369 1.00 89.38 81 ALA A O 1
ATOM 628 N N . ASP A 1 82 ? 11.081 -10.795 10.130 1.00 89.19 82 ASP A N 1
ATOM 629 C CA . ASP A 1 82 ? 10.445 -11.654 11.141 1.00 89.19 82 ASP A CA 1
ATOM 630 C C . ASP A 1 82 ? 8.932 -11.400 11.225 1.00 89.19 82 ASP A C 1
ATOM 632 O O . ASP A 1 82 ? 8.136 -12.317 11.425 1.00 89.19 82 ASP A O 1
ATOM 636 N N . LYS A 1 83 ? 8.527 -10.133 11.069 1.00 93.06 83 LYS A N 1
ATOM 637 C CA . LYS A 1 83 ? 7.122 -9.739 10.951 1.00 93.06 83 LYS A CA 1
ATOM 638 C C . LYS A 1 83 ? 6.706 -9.804 9.487 1.00 93.06 83 LYS A C 1
ATOM 640 O O . LYS A 1 83 ? 6.904 -8.848 8.749 1.00 93.06 83 LYS A O 1
ATOM 645 N N . ASN A 1 84 ? 6.099 -10.917 9.108 1.00 96.19 84 ASN A N 1
ATOM 646 C CA . ASN A 1 84 ? 5.578 -11.191 7.770 1.00 96.19 84 ASN A CA 1
ATOM 647 C C . ASN A 1 84 ? 4.077 -11.536 7.810 1.00 96.19 84 ASN A C 1
ATOM 649 O O . ASN A 1 84 ? 3.463 -11.578 8.882 1.00 96.19 84 ASN A O 1
ATOM 653 N N . LEU A 1 85 ? 3.464 -11.794 6.656 1.00 97.81 85 LEU A N 1
ATOM 654 C CA . LEU A 1 85 ? 2.024 -12.056 6.556 1.00 97.81 85 LEU A CA 1
ATOM 655 C C . LEU A 1 85 ? 1.578 -13.304 7.337 1.00 97.81 85 LEU A C 1
ATOM 657 O O . LEU A 1 85 ? 0.511 -13.288 7.955 1.00 97.81 85 LEU A O 1
ATOM 661 N N . ALA A 1 86 ? 2.406 -14.352 7.380 1.00 97.38 86 ALA A N 1
ATOM 662 C CA . ALA A 1 86 ? 2.135 -15.539 8.192 1.00 97.38 86 ALA A CA 1
ATOM 663 C C . ALA A 1 86 ? 2.076 -15.183 9.688 1.00 97.38 86 ALA A C 1
ATOM 665 O O . ALA A 1 86 ? 1.093 -15.499 10.360 1.00 97.38 86 ALA A O 1
ATOM 666 N N . SER A 1 87 ? 3.053 -14.419 10.186 1.00 97.50 87 SER A N 1
ATOM 667 C CA . SER A 1 87 ? 3.094 -13.970 11.584 1.00 97.50 87 SER A CA 1
ATOM 668 C C . SER A 1 87 ? 1.907 -13.070 11.970 1.00 97.50 87 SER A C 1
ATOM 670 O O . SER A 1 87 ? 1.423 -13.120 13.107 1.00 97.50 87 SER A O 1
ATOM 672 N N . VAL A 1 88 ? 1.382 -12.271 11.027 1.00 98.25 88 VAL A N 1
ATOM 673 C CA . VAL A 1 88 ? 0.150 -11.489 11.229 1.00 98.25 88 VAL A CA 1
ATOM 674 C C . VAL A 1 88 ? -1.021 -12.441 11.462 1.00 98.25 88 VAL A C 1
ATOM 676 O O . VAL A 1 88 ? -1.749 -12.306 12.447 1.00 98.25 88 VAL A O 1
ATOM 679 N N . CYS A 1 89 ? -1.182 -13.447 10.604 1.00 98.50 89 CYS A N 1
ATOM 680 C CA . CYS A 1 89 ? -2.254 -14.426 10.738 1.00 98.50 89 CYS A CA 1
ATOM 681 C C . CYS A 1 89 ? -2.138 -15.275 12.014 1.00 98.50 89 CYS A C 1
ATOM 683 O O . CYS A 1 89 ? -3.141 -15.488 12.699 1.00 98.50 89 CYS A O 1
ATOM 685 N N . GLU A 1 90 ? -0.930 -15.687 12.396 1.00 98.19 90 GLU A N 1
ATOM 686 C CA . GLU A 1 90 ? -0.661 -16.375 13.665 1.00 98.19 90 GLU A CA 1
ATOM 687 C C . GLU A 1 90 ? -1.001 -15.504 14.883 1.00 98.19 90 GLU A C 1
ATOM 689 O O . GLU A 1 90 ? -1.584 -15.983 15.863 1.00 98.19 90 GLU A O 1
ATOM 694 N N . SER A 1 91 ? -0.717 -14.201 14.812 1.00 97.50 91 SER A N 1
ATOM 695 C CA . SER A 1 91 ? -1.105 -13.241 15.851 1.00 97.50 91 SER A CA 1
ATOM 696 C C . SER A 1 91 ? -2.627 -13.188 16.002 1.00 97.50 91 SER A C 1
ATOM 698 O O . SER A 1 91 ? -3.151 -13.338 17.104 1.00 97.50 91 SER A O 1
ATOM 700 N N . PHE A 1 92 ? -3.375 -13.063 14.903 1.00 98.38 92 PHE A N 1
ATOM 701 C CA . PHE A 1 92 ? -4.842 -13.071 14.954 1.00 98.38 92 PHE A CA 1
ATOM 702 C C . PHE A 1 92 ? -5.418 -14.417 15.417 1.00 98.38 92 PHE A C 1
ATOM 704 O O . PHE A 1 92 ? -6.449 -14.443 16.095 1.00 98.38 92 PHE A O 1
ATOM 711 N N . ALA A 1 93 ? -4.771 -15.538 15.096 1.00 98.00 93 ALA A N 1
ATOM 712 C CA . ALA A 1 93 ? -5.190 -16.854 15.566 1.00 98.00 93 ALA A CA 1
ATOM 713 C C . ALA A 1 93 ? -4.987 -17.020 17.085 1.00 98.00 93 ALA A C 1
ATOM 715 O O . ALA A 1 93 ? -5.869 -17.549 17.762 1.00 98.00 93 ALA A O 1
ATOM 716 N N . SER A 1 94 ? -3.863 -16.532 17.619 1.00 97.56 94 SER A N 1
ATOM 717 C CA . SER A 1 94 ? -3.460 -16.714 19.021 1.00 97.56 94 SER A CA 1
ATOM 718 C C . SER A 1 94 ? -4.051 -15.688 19.993 1.00 97.56 94 SER A C 1
ATOM 720 O O . SER A 1 94 ? -4.315 -16.018 21.151 1.00 97.56 94 SER A O 1
ATOM 722 N N . LEU A 1 95 ? -4.288 -14.449 19.551 1.00 97.62 95 LEU A N 1
ATOM 723 C CA . LEU A 1 95 ? -4.837 -13.398 20.406 1.00 97.62 95 LEU A CA 1
ATOM 724 C C . LEU A 1 95 ? -6.283 -13.725 20.832 1.00 97.62 95 LEU A C 1
ATOM 726 O O . LEU A 1 95 ? -7.105 -14.104 19.991 1.00 97.62 95 LEU A O 1
ATOM 730 N N . PRO A 1 96 ? -6.643 -13.550 22.119 1.00 97.00 96 PRO A N 1
ATOM 731 C CA . PRO A 1 96 ? -7.995 -13.812 22.599 1.00 97.00 96 PRO A CA 1
ATOM 732 C C . PRO A 1 96 ? -8.938 -12.638 22.314 1.00 97.00 96 PRO A C 1
ATOM 734 O O . PRO A 1 96 ? -8.501 -11.489 22.197 1.00 97.00 96 PRO A O 1
ATOM 737 N N . GLY A 1 97 ? -10.240 -12.920 22.315 1.00 97.69 97 GLY A N 1
ATOM 738 C CA . GLY A 1 97 ? -11.303 -11.924 22.169 1.00 97.69 97 GLY A CA 1
ATOM 739 C C . GLY A 1 97 ? -11.964 -11.927 20.793 1.00 97.69 97 GLY A C 1
ATOM 740 O O . GLY A 1 97 ? -11.717 -12.788 19.943 1.00 97.69 97 GLY A O 1
ATOM 741 N N . THR A 1 98 ? -12.840 -10.953 20.603 1.00 98.56 98 THR A N 1
ATOM 742 C CA . THR A 1 98 ? -13.509 -10.641 19.342 1.00 98.56 98 THR A CA 1
ATOM 743 C C . THR A 1 98 ? -12.504 -10.185 18.274 1.00 98.56 98 THR A C 1
ATOM 745 O O . THR A 1 98 ? -11.385 -9.780 18.599 1.00 98.56 98 THR A O 1
ATOM 748 N N . PRO A 1 99 ? -12.871 -10.210 16.979 1.00 98.81 99 PRO A N 1
ATOM 749 C CA . PRO A 1 99 ? -11.986 -9.746 15.912 1.00 98.81 99 PRO A CA 1
ATOM 750 C C . PRO A 1 99 ? -11.416 -8.332 16.116 1.00 98.81 99 PRO A C 1
ATOM 752 O O . PRO A 1 99 ? -10.226 -8.124 15.889 1.00 98.81 99 PRO A O 1
ATOM 755 N N . VAL A 1 100 ? -12.224 -7.376 16.588 1.00 98.75 100 VAL A N 1
ATOM 756 C CA . VAL A 1 100 ? -11.771 -5.992 16.816 1.00 98.75 100 VAL A CA 1
ATOM 757 C C . VAL A 1 100 ? -10.811 -5.881 18.007 1.00 98.75 100 VAL A C 1
ATOM 759 O O . VAL A 1 100 ? -9.829 -5.148 17.937 1.00 98.75 100 VAL A O 1
ATOM 762 N N . GLU A 1 101 ? -11.009 -6.672 19.066 1.00 98.56 101 GLU A N 1
ATOM 763 C CA . GLU A 1 101 ? -10.080 -6.732 20.204 1.00 98.56 101 GLU A CA 1
ATOM 764 C C . GLU A 1 101 ? -8.740 -7.367 19.814 1.00 98.56 101 GLU A C 1
ATOM 766 O O . GLU A 1 101 ? -7.690 -6.959 20.312 1.00 98.56 101 GLU A O 1
ATOM 771 N N . LYS A 1 102 ? -8.750 -8.351 18.905 1.00 98.62 102 LYS A N 1
ATOM 772 C CA . LYS A 1 102 ? -7.520 -8.922 18.335 1.00 98.62 102 LYS A CA 1
ATOM 773 C C . LYS A 1 102 ? -6.753 -7.875 17.531 1.00 98.62 102 LYS A C 1
ATOM 775 O O . LYS A 1 102 ? -5.548 -7.744 17.718 1.00 98.62 102 LYS A O 1
ATOM 780 N N . LEU A 1 103 ? -7.449 -7.097 16.700 1.00 98.62 103 LEU A N 1
ATOM 781 C CA . LEU A 1 103 ? -6.850 -5.991 15.949 1.00 98.62 103 LEU A CA 1
ATOM 782 C C . LEU A 1 103 ? -6.270 -4.921 16.884 1.00 98.62 103 LEU A C 1
ATOM 784 O O . LEU A 1 103 ? -5.125 -4.522 16.711 1.00 98.62 103 LEU A O 1
ATOM 788 N N . SER A 1 104 ? -7.018 -4.511 17.908 1.00 98.12 104 SER A N 1
ATOM 789 C CA . SER A 1 104 ? -6.552 -3.581 18.945 1.00 98.12 104 SER A CA 1
ATOM 790 C C . SER A 1 104 ? -5.238 -4.045 19.589 1.00 98.12 104 SER A C 1
ATOM 792 O O . SER A 1 104 ? -4.270 -3.285 19.645 1.00 98.12 104 SER A O 1
ATOM 794 N N . LYS A 1 105 ? -5.153 -5.323 19.987 1.00 97.31 105 LYS A N 1
ATOM 795 C CA . LYS A 1 105 ? -3.936 -5.920 20.568 1.00 97.31 105 LYS A CA 1
ATOM 796 C C . LYS A 1 105 ? -2.784 -6.021 19.570 1.00 97.31 105 LYS A C 1
ATOM 798 O O . LYS A 1 105 ? -1.638 -5.830 19.960 1.00 97.31 105 LYS A O 1
ATOM 803 N N . PHE A 1 106 ? -3.083 -6.322 18.308 1.00 96.81 106 PHE A N 1
ATOM 804 C CA . PHE A 1 106 ? -2.090 -6.378 17.236 1.00 96.81 106 PHE A CA 1
ATOM 805 C C . PHE A 1 106 ? -1.468 -5.000 16.958 1.00 96.81 106 PHE A C 1
ATOM 807 O O . PHE A 1 106 ? -0.253 -4.899 16.809 1.00 96.81 106 PHE A O 1
ATOM 814 N N . ILE A 1 107 ? -2.282 -3.938 16.946 1.00 95.44 107 ILE A N 1
ATOM 815 C CA . ILE A 1 107 ? -1.817 -2.554 16.758 1.00 95.44 107 ILE A CA 1
ATOM 816 C C . ILE A 1 107 ? -1.094 -2.040 18.010 1.00 95.44 107 ILE A C 1
ATOM 818 O O . ILE A 1 107 ? -0.045 -1.408 17.907 1.00 95.44 107 ILE A O 1
ATOM 822 N N . GLY A 1 108 ? -1.631 -2.326 19.198 1.00 93.88 108 GLY A N 1
ATOM 823 C CA . GLY A 1 108 ? -0.983 -2.021 20.475 1.00 93.88 108 GLY A CA 1
ATOM 824 C C . GLY A 1 108 ? -1.066 -0.554 20.921 1.00 93.88 108 GLY A C 1
ATOM 825 O O . GLY A 1 108 ? -0.230 -0.120 21.716 1.00 93.88 108 GLY A O 1
ATOM 826 N N . ASN A 1 109 ? -2.064 0.198 20.443 1.00 88.88 109 ASN A N 1
ATOM 827 C CA . ASN A 1 109 ? -2.304 1.605 20.796 1.00 88.88 109 ASN A CA 1
ATOM 828 C C . ASN A 1 109 ? -3.533 1.754 21.712 1.00 88.88 109 ASN A C 1
ATOM 830 O O . ASN A 1 109 ? -4.552 2.294 21.302 1.00 88.88 109 ASN A O 1
ATOM 834 N N . THR A 1 110 ? -3.466 1.252 22.946 1.00 79.75 110 THR A N 1
ATOM 835 C CA . THR A 1 110 ? -4.628 1.179 23.862 1.00 79.75 110 THR A CA 1
ATOM 836 C C . THR A 1 110 ? -4.551 2.136 25.063 1.00 79.75 110 THR A C 1
ATOM 838 O O . THR A 1 110 ? -5.255 1.929 26.047 1.00 79.75 110 THR A O 1
ATOM 841 N N . GLY A 1 111 ? -3.671 3.148 25.044 1.00 76.94 111 GLY A N 1
ATOM 842 C CA . GLY A 1 111 ? -3.540 4.133 26.131 1.00 76.94 111 GLY A CA 1
ATOM 843 C C . GLY A 1 111 ? -2.099 4.520 26.491 1.00 76.94 111 GLY A C 1
ATOM 844 O O . GLY A 1 111 ? -1.131 4.016 25.917 1.00 76.94 111 GLY A O 1
ATOM 845 N N . GLY A 1 112 ? -1.961 5.411 27.479 1.00 81.81 112 GLY A N 1
ATOM 846 C CA . GLY A 1 112 ? -0.678 5.996 27.893 1.00 81.81 112 GLY A CA 1
ATOM 847 C C . GLY A 1 112 ? -0.174 7.031 26.886 1.00 81.81 112 GLY A C 1
ATOM 848 O O . GLY A 1 112 ? -0.970 7.759 26.300 1.00 81.81 112 GLY A O 1
ATOM 849 N N . ASP A 1 113 ? 1.136 7.054 26.640 1.00 84.62 113 ASP A N 1
ATOM 850 C CA . ASP A 1 113 ? 1.757 7.959 25.656 1.00 84.62 113 ASP A CA 1
ATOM 851 C C . ASP A 1 113 ? 1.554 7.499 24.195 1.00 84.62 113 ASP A C 1
ATOM 853 O O . ASP A 1 113 ? 2.047 8.135 23.262 1.00 84.62 113 ASP A O 1
ATOM 857 N N . LYS A 1 114 ? 0.857 6.371 23.974 1.00 90.69 114 LYS A N 1
ATOM 858 C CA . LYS A 1 114 ? 0.586 5.799 22.647 1.00 90.69 114 LYS A CA 1
ATOM 859 C C . LYS A 1 114 ? -0.859 6.028 22.235 1.00 90.69 114 LYS A C 1
ATOM 861 O O . LYS A 1 114 ? -1.778 5.627 22.946 1.00 90.69 114 LYS A O 1
ATOM 866 N N . CYS A 1 115 ? -1.054 6.581 21.046 1.00 94.62 115 CYS A N 1
ATOM 867 C CA . CYS A 1 115 ? -2.361 6.831 20.451 1.00 94.62 115 CYS A CA 1
ATOM 868 C C . CYS A 1 115 ? -2.331 6.546 18.941 1.00 94.62 115 CYS A C 1
ATOM 870 O O . CYS A 1 115 ? -1.263 6.531 18.323 1.00 94.62 115 CYS A O 1
ATOM 872 N N . THR A 1 116 ? -3.497 6.315 18.339 1.00 96.50 116 THR A N 1
ATOM 873 C CA . THR A 1 116 ? -3.632 6.122 16.887 1.00 96.50 116 THR A CA 1
ATOM 874 C C . THR A 1 116 ? -3.875 7.466 16.204 1.00 96.50 116 THR A C 1
ATOM 876 O O . THR A 1 116 ? -4.767 8.216 16.602 1.00 96.50 116 THR A O 1
ATOM 879 N N . SER A 1 117 ? -3.068 7.793 15.189 1.00 94.69 117 SER A N 1
ATOM 880 C CA . SER A 1 117 ? -3.113 9.095 14.510 1.00 94.69 117 SER A CA 1
ATOM 881 C C . SER A 1 117 ? -4.499 9.414 13.943 1.00 94.69 117 SER A C 1
ATOM 883 O O . SER A 1 117 ? -5.062 8.616 13.206 1.00 94.69 11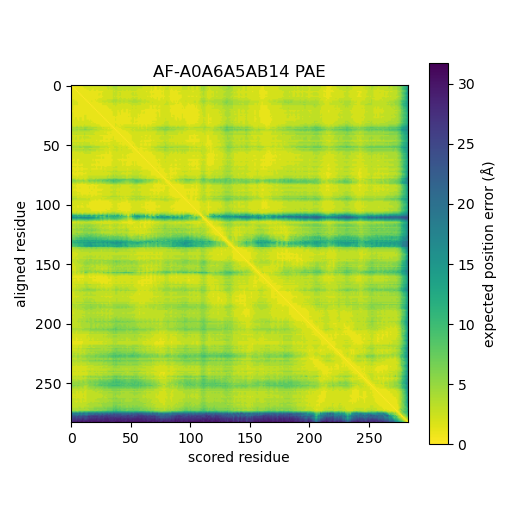7 SER A O 1
ATOM 885 N N . SER A 1 118 ? -5.023 10.595 14.274 1.00 95.19 118 SER A N 1
ATOM 886 C CA . SER A 1 118 ? -6.430 10.971 14.042 1.00 95.19 118 SER A CA 1
ATOM 887 C C . SER A 1 118 ? -6.648 12.464 13.760 1.00 95.19 118 SER A C 1
ATOM 889 O O . SER A 1 118 ? -7.777 12.934 13.825 1.00 95.19 118 SER A O 1
ATOM 891 N N . ALA A 1 119 ? -5.575 13.220 13.513 1.00 94.31 119 ALA A N 1
ATOM 892 C CA . ALA A 1 119 ? -5.630 14.644 13.181 1.00 94.31 119 ALA A CA 1
ATOM 893 C C . ALA A 1 119 ? -5.021 14.871 11.797 1.00 94.31 119 ALA A C 1
ATOM 895 O O . ALA A 1 119 ? -3.796 14.792 11.638 1.00 94.31 119 ALA A O 1
ATOM 896 N N . TRP A 1 120 ? -5.856 15.152 10.802 1.00 94.69 120 TRP A N 1
ATOM 897 C CA . TRP A 1 120 ? -5.418 15.327 9.421 1.00 94.69 120 TRP A CA 1
ATOM 898 C C . TRP A 1 120 ? -4.402 16.465 9.277 1.00 94.69 120 TRP A C 1
ATOM 900 O O . TRP A 1 120 ? -3.387 16.310 8.596 1.00 94.69 120 TRP A O 1
ATOM 910 N N . GLU A 1 121 ? -4.572 17.571 10.006 1.00 92.88 121 GLU A N 1
ATOM 911 C CA . GLU A 1 121 ? -3.620 18.683 9.940 1.00 92.88 121 GLU A CA 1
ATOM 912 C C . GLU A 1 121 ? -2.220 18.270 10.422 1.00 92.88 121 GLU A C 1
ATOM 914 O O . GLU A 1 121 ? -1.217 18.697 9.851 1.00 92.88 121 GLU A O 1
ATOM 919 N N . LYS A 1 122 ? -2.121 17.356 11.400 1.00 90.06 122 LYS A N 1
ATOM 920 C CA . LYS A 1 122 ? -0.828 16.808 11.848 1.00 90.06 122 LYS A CA 1
ATOM 921 C C . LYS A 1 122 ? -0.146 15.970 10.772 1.00 90.06 122 LYS A C 1
ATOM 923 O O . LYS A 1 122 ? 1.084 15.954 10.694 1.00 90.06 122 LYS A O 1
ATOM 928 N N . ASN A 1 123 ? -0.917 15.309 9.911 1.00 89.69 123 ASN A N 1
ATOM 929 C CA . ASN A 1 123 ? -0.371 14.599 8.759 1.00 89.69 123 ASN A CA 1
ATOM 930 C C . ASN A 1 123 ? 0.237 15.562 7.720 1.00 89.69 123 ASN A C 1
ATOM 932 O O . ASN A 1 123 ? 1.289 15.251 7.154 1.00 89.69 123 ASN A O 1
ATOM 936 N N . VAL A 1 124 ? -0.350 16.747 7.528 1.00 92.00 124 VAL A N 1
ATOM 937 C CA . VAL A 1 124 ? 0.211 17.820 6.683 1.00 92.00 124 VAL A CA 1
ATOM 938 C C . VAL A 1 124 ? 1.458 18.433 7.324 1.00 92.00 124 VAL A C 1
ATOM 940 O O . VAL A 1 124 ? 2.515 18.478 6.694 1.00 92.00 124 VAL A O 1
ATOM 943 N N . GLU A 1 125 ? 1.374 18.833 8.597 1.00 90.62 125 GLU A N 1
ATOM 944 C CA . GLU A 1 125 ? 2.492 19.422 9.351 1.00 90.62 125 GLU A CA 1
ATOM 945 C C . GLU A 1 125 ? 3.737 18.517 9.354 1.00 90.62 125 GLU A C 1
ATOM 947 O O . GLU A 1 125 ? 4.865 19.008 9.351 1.00 90.62 125 GLU A O 1
ATOM 952 N N . SER A 1 126 ? 3.556 17.191 9.310 1.00 87.12 126 SER A N 1
ATOM 953 C CA . SER A 1 126 ? 4.663 16.224 9.324 1.00 87.12 126 SER A CA 1
ATOM 954 C C . SER A 1 126 ? 5.634 16.334 8.137 1.00 87.12 126 SER A C 1
ATOM 956 O O . SER A 1 126 ? 6.762 15.847 8.236 1.00 87.12 126 SER A O 1
ATOM 958 N N . VAL A 1 127 ? 5.212 16.967 7.037 1.00 89.25 127 VAL A N 1
ATOM 959 C CA . VAL A 1 127 ? 5.961 17.073 5.770 1.00 89.25 127 VAL A CA 1
ATOM 960 C C . VAL A 1 127 ? 5.999 18.498 5.209 1.00 89.25 127 VAL A C 1
ATOM 962 O O . VAL A 1 127 ? 6.441 18.692 4.080 1.00 89.25 127 VAL A O 1
ATOM 965 N N . ILE A 1 128 ? 5.541 19.501 5.965 1.00 88.50 128 ILE A N 1
ATOM 966 C CA . ILE A 1 128 ? 5.546 20.897 5.497 1.00 88.50 128 ILE A CA 1
ATOM 967 C C . ILE A 1 128 ? 6.945 21.525 5.553 1.00 88.50 128 ILE A C 1
ATOM 969 O O . ILE A 1 128 ? 7.253 22.401 4.751 1.00 88.50 128 ILE A O 1
ATOM 973 N N . ASP A 1 129 ? 7.791 21.050 6.469 1.00 86.69 129 ASP A N 1
ATOM 974 C CA . ASP A 1 129 ? 9.147 21.553 6.689 1.00 86.69 129 ASP A CA 1
ATOM 975 C C . ASP A 1 129 ? 10.048 21.318 5.465 1.00 86.69 129 ASP A C 1
ATOM 977 O O . ASP A 1 129 ? 10.181 20.196 4.974 1.00 86.69 129 ASP A O 1
ATOM 981 N N . GLU A 1 130 ? 10.664 22.393 4.975 1.00 86.81 130 GLU A N 1
ATOM 982 C CA . GLU A 1 130 ? 11.540 22.395 3.800 1.00 86.81 130 GLU A CA 1
ATOM 983 C C . GLU A 1 130 ? 13.021 22.223 4.162 1.00 86.81 130 GLU A C 1
ATOM 985 O O . GLU A 1 130 ? 13.863 22.084 3.271 1.00 86.81 130 GLU A O 1
ATOM 990 N N . ALA A 1 131 ? 13.358 22.217 5.456 1.00 88.00 131 ALA A N 1
ATOM 991 C CA . ALA A 1 131 ? 14.721 21.994 5.906 1.00 88.00 131 ALA A CA 1
ATOM 992 C C . ALA A 1 131 ? 15.213 20.589 5.522 1.00 88.00 131 ALA A C 1
ATOM 994 O O . ALA A 1 131 ? 14.508 19.584 5.648 1.00 88.00 131 ALA A O 1
ATOM 995 N N . ILE A 1 132 ? 16.468 20.514 5.076 1.00 86.31 132 ILE A N 1
ATOM 996 C CA . ILE A 1 132 ? 17.132 19.239 4.800 1.00 86.31 132 ILE A CA 1
ATOM 997 C C . ILE A 1 132 ? 17.407 18.540 6.137 1.00 86.31 132 ILE A C 1
ATOM 999 O O . ILE A 1 132 ? 18.099 19.085 6.996 1.00 86.31 132 ILE A O 1
ATOM 1003 N N . GLY A 1 133 ? 16.878 17.328 6.297 1.00 83.88 133 GLY A N 1
ATOM 1004 C CA . GLY A 1 133 ? 16.992 16.518 7.511 1.00 83.88 133 GLY A CA 1
ATOM 1005 C C . GLY A 1 133 ? 16.260 15.186 7.356 1.00 83.88 133 GLY A C 1
ATOM 1006 O O . GLY A 1 133 ? 15.796 14.856 6.269 1.00 83.88 133 GLY A O 1
ATOM 1007 N N . ASP A 1 134 ? 16.092 14.426 8.436 1.00 79.19 134 ASP A N 1
ATOM 1008 C CA . ASP A 1 134 ? 15.562 13.049 8.369 1.00 79.19 134 ASP A CA 1
ATOM 1009 C C . ASP A 1 134 ? 14.183 12.935 7.690 1.00 79.19 134 ASP A C 1
ATOM 1011 O O . ASP A 1 134 ? 13.856 11.923 7.072 1.00 79.19 134 ASP A O 1
ATOM 1015 N N . ARG A 1 135 ? 13.364 13.993 7.759 1.00 77.62 135 ARG A N 1
ATOM 1016 C CA . ARG A 1 135 ? 12.022 14.037 7.154 1.00 77.62 135 ARG A CA 1
ATOM 1017 C C . ARG A 1 135 ? 12.003 14.542 5.710 1.00 77.62 135 ARG A C 1
ATOM 1019 O O . ARG A 1 135 ? 10.975 14.399 5.045 1.00 77.62 135 ARG A O 1
ATOM 1026 N N . SER A 1 136 ? 13.104 15.097 5.194 1.00 83.50 136 SER A N 1
ATOM 1027 C CA . SER A 1 136 ? 13.123 15.701 3.855 1.00 83.50 136 SER A CA 1
ATOM 1028 C C . SER A 1 136 ? 12.910 14.669 2.744 1.00 83.50 136 SER A C 1
ATOM 1030 O O . SER A 1 136 ? 12.338 15.004 1.709 1.00 83.50 136 SER A O 1
ATOM 1032 N N . VAL A 1 137 ? 13.285 13.402 2.970 1.00 90.50 137 VAL A N 1
ATOM 1033 C CA . VAL A 1 137 ? 13.019 12.293 2.033 1.00 90.50 137 VAL A CA 1
ATOM 1034 C C . VAL A 1 137 ? 11.517 12.045 1.876 1.00 90.50 137 VAL A C 1
ATOM 1036 O O . VAL A 1 137 ? 11.039 11.921 0.753 1.00 90.50 137 VAL A O 1
ATOM 1039 N N . ASN A 1 138 ? 10.749 12.062 2.970 1.00 90.56 138 ASN A N 1
ATOM 1040 C CA . ASN A 1 138 ? 9.296 11.864 2.918 1.00 90.56 138 ASN A CA 1
ATOM 1041 C C . ASN A 1 138 ? 8.592 13.006 2.181 1.00 90.56 138 ASN A C 1
ATOM 1043 O O . ASN A 1 138 ? 7.650 12.765 1.427 1.00 90.56 138 ASN A O 1
ATOM 1047 N N . ARG A 1 139 ? 9.060 14.249 2.362 1.00 93.19 139 ARG A N 1
ATOM 1048 C CA . ARG A 1 139 ? 8.537 15.401 1.620 1.00 93.19 139 ARG A CA 1
ATOM 1049 C C . ARG A 1 139 ? 8.865 15.309 0.130 1.00 93.19 139 ARG A C 1
ATOM 1051 O O . ARG A 1 139 ? 7.983 15.545 -0.690 1.00 93.19 139 ARG A O 1
ATOM 1058 N N . ALA A 1 140 ? 10.101 14.955 -0.225 1.00 93.62 140 ALA A N 1
ATOM 1059 C CA . ALA A 1 140 ? 10.506 14.770 -1.619 1.00 93.62 140 ALA A CA 1
ATOM 1060 C C . ALA A 1 140 ? 9.706 13.644 -2.292 1.00 93.62 140 ALA A C 1
ATOM 1062 O O . ALA A 1 140 ? 9.178 13.837 -3.385 1.00 93.62 140 ALA A O 1
ATOM 1063 N N . TRP A 1 141 ? 9.538 12.513 -1.604 1.00 94.12 141 TRP A N 1
ATOM 1064 C CA . TRP A 1 141 ? 8.725 11.400 -2.085 1.00 94.12 141 TRP A CA 1
ATOM 1065 C C . TRP A 1 141 ? 7.265 11.806 -2.291 1.00 94.12 141 TRP A C 1
ATOM 1067 O O . TRP A 1 141 ? 6.702 11.557 -3.355 1.00 94.12 141 TRP A O 1
ATOM 1077 N N . LEU A 1 142 ? 6.664 12.506 -1.320 1.00 94.81 142 LEU A N 1
ATOM 1078 C CA . LEU A 1 142 ? 5.304 13.019 -1.465 1.00 94.81 142 LEU A CA 1
ATOM 1079 C C . LEU A 1 142 ? 5.189 13.981 -2.654 1.00 94.81 142 LEU A C 1
ATOM 1081 O O . LEU A 1 142 ? 4.220 13.910 -3.400 1.00 94.81 142 LEU A O 1
ATOM 1085 N N . TYR A 1 143 ? 6.176 14.851 -2.875 1.00 95.50 143 TYR A N 1
ATOM 1086 C CA . TYR A 1 143 ? 6.164 15.737 -4.037 1.00 95.50 143 TYR A CA 1
ATOM 1087 C C . TYR A 1 143 ? 6.109 14.941 -5.346 1.00 95.50 143 TYR A C 1
ATOM 1089 O O . TYR A 1 143 ? 5.256 15.229 -6.181 1.00 95.50 143 TYR A O 1
ATOM 1097 N N . GLN A 1 144 ? 6.941 13.906 -5.506 1.00 96.50 144 GLN A N 1
ATOM 1098 C CA . GLN A 1 144 ? 6.937 13.063 -6.710 1.00 96.50 144 GLN A CA 1
ATOM 1099 C C . GLN A 1 144 ? 5.619 12.302 -6.899 1.00 96.50 144 GLN A C 1
ATOM 1101 O O . GLN A 1 144 ? 5.116 12.179 -8.016 1.00 96.50 144 GLN A O 1
ATOM 1106 N N . THR A 1 145 ? 4.997 11.817 -5.823 1.00 96.12 145 THR A N 1
ATOM 1107 C CA . THR A 1 145 ? 3.685 11.163 -5.939 1.00 96.12 145 THR A CA 1
ATOM 1108 C C . THR A 1 145 ? 2.563 12.159 -6.231 1.00 96.12 145 THR A C 1
ATOM 1110 O O . THR A 1 145 ? 1.584 11.790 -6.883 1.00 96.12 145 THR A O 1
ATOM 1113 N N . CYS A 1 146 ? 2.707 13.421 -5.818 1.00 96.94 146 CYS A N 1
ATOM 1114 C CA . CYS A 1 146 ? 1.793 14.502 -6.173 1.00 96.94 146 CYS A CA 1
ATOM 1115 C C . CYS A 1 146 ? 1.959 14.974 -7.625 1.00 96.94 146 CYS A C 1
ATOM 1117 O O . CYS A 1 146 ? 0.972 15.366 -8.246 1.00 96.94 146 CYS A O 1
ATOM 1119 N N . THR A 1 147 ? 3.178 14.957 -8.171 1.00 97.00 147 THR A N 1
ATOM 1120 C CA . THR A 1 147 ? 3.472 15.525 -9.494 1.00 97.00 147 THR A CA 1
ATOM 1121 C C . THR A 1 147 ? 3.620 14.511 -10.612 1.00 97.00 147 THR A C 1
ATOM 1123 O O . THR A 1 147 ? 3.454 14.902 -11.758 1.00 97.00 147 THR A O 1
ATOM 1126 N N . GLU A 1 148 ? 3.940 13.249 -10.335 1.00 96.00 148 GLU A N 1
ATOM 1127 C CA . GLU A 1 148 ? 4.311 12.300 -11.390 1.00 96.00 148 GLU A CA 1
ATOM 1128 C C . GLU A 1 148 ? 3.639 10.934 -11.244 1.00 96.00 148 GLU A C 1
ATOM 1130 O O . GLU A 1 148 ? 3.159 10.405 -12.246 1.00 96.00 148 GLU A O 1
ATOM 1135 N N . PHE A 1 149 ? 3.602 10.360 -10.036 1.00 93.44 149 PHE A N 1
ATOM 1136 C CA . PHE A 1 149 ? 3.324 8.925 -9.872 1.00 93.44 149 PHE A CA 1
ATOM 1137 C C . PHE A 1 149 ? 1.892 8.569 -9.452 1.00 93.44 149 PHE A C 1
ATOM 1139 O O . PHE A 1 149 ? 1.364 7.562 -9.914 1.00 93.44 149 PHE A O 1
ATOM 1146 N N . GLY A 1 150 ? 1.243 9.360 -8.590 1.00 91.38 150 GLY A N 1
ATOM 1147 C CA . GLY A 1 150 ? -0.133 9.079 -8.151 1.00 91.38 150 GLY A CA 1
ATOM 1148 C C . GLY A 1 150 ? -0.297 7.837 -7.257 1.00 91.38 150 GLY A C 1
ATOM 1149 O O . GLY A 1 150 ? -1.342 7.195 -7.286 1.00 91.38 150 GLY A O 1
ATOM 1150 N N . PHE A 1 151 ? 0.717 7.477 -6.463 1.00 92.25 151 PHE A N 1
ATOM 1151 C CA . PHE A 1 151 ? 0.775 6.233 -5.671 1.00 92.25 151 PHE A CA 1
ATOM 1152 C C . PHE A 1 151 ? -0.012 6.277 -4.346 1.00 92.25 151 PHE A C 1
ATOM 1154 O O . PHE A 1 151 ? 0.527 5.992 -3.276 1.00 92.25 151 PHE A O 1
ATOM 1161 N N . ALA A 1 152 ? -1.293 6.638 -4.395 1.00 91.25 152 ALA A N 1
ATOM 1162 C CA . ALA A 1 152 ? -2.156 6.687 -3.215 1.00 91.25 152 ALA A CA 1
ATOM 1163 C C . ALA A 1 152 ? -2.522 5.270 -2.716 1.00 91.25 152 ALA A C 1
ATOM 1165 O O . ALA A 1 152 ? -3.238 4.536 -3.400 1.00 91.25 152 ALA A O 1
ATOM 1166 N N . GLN A 1 153 ? -2.087 4.888 -1.506 1.00 91.88 153 GLN A N 1
ATOM 1167 C CA . GLN A 1 153 ? -2.513 3.628 -0.877 1.00 91.88 153 GLN A CA 1
ATOM 1168 C C . GLN A 1 153 ? -3.866 3.826 -0.182 1.00 91.88 153 GLN A C 1
ATOM 1170 O O . GLN A 1 153 ? -3.955 4.461 0.867 1.00 91.88 153 GLN A O 1
ATOM 1175 N N . THR A 1 154 ? -4.932 3.305 -0.786 1.00 91.19 154 THR A N 1
ATOM 1176 C CA . THR A 1 154 ? -6.315 3.502 -0.326 1.00 91.19 154 THR A CA 1
ATOM 1177 C C . THR A 1 154 ? -7.012 2.171 -0.071 1.00 91.19 154 THR A C 1
ATOM 1179 O O . THR A 1 154 ? -6.599 1.131 -0.588 1.00 91.19 154 THR A O 1
ATOM 1182 N N . THR A 1 155 ? -8.090 2.208 0.713 1.00 92.50 155 THR A N 1
ATOM 1183 C CA . THR A 1 155 ? -8.912 1.025 1.032 1.00 92.50 155 THR A CA 1
ATOM 1184 C C . THR A 1 155 ? -10.365 1.172 0.583 1.00 92.50 155 THR A C 1
ATOM 1186 O O . THR A 1 155 ? -11.032 0.170 0.337 1.00 92.50 155 THR A O 1
ATOM 1189 N N . ALA A 1 156 ? -10.860 2.405 0.415 1.00 91.50 156 ALA A N 1
ATOM 1190 C CA . ALA A 1 156 ? -12.285 2.689 0.223 1.00 91.50 156 ALA A CA 1
ATOM 1191 C C . ALA A 1 156 ? -12.923 1.997 -0.998 1.00 91.50 156 ALA A C 1
ATOM 1193 O O . ALA A 1 156 ? -14.090 1.585 -0.941 1.00 91.50 156 ALA A O 1
ATOM 1194 N N . THR A 1 157 ? -12.156 1.851 -2.081 1.00 88.62 157 THR A N 1
ATOM 1195 C CA . THR A 1 157 ? -12.568 1.213 -3.343 1.00 88.62 157 THR A CA 1
ATOM 1196 C C . THR A 1 157 ? -12.034 -0.211 -3.506 1.00 88.62 157 THR A C 1
ATOM 1198 O O . THR A 1 157 ? -12.277 -0.830 -4.539 1.00 88.62 157 THR A O 1
ATOM 1201 N N . GLY A 1 158 ? -11.307 -0.720 -2.510 1.00 87.12 158 GLY A N 1
ATOM 1202 C CA . GLY A 1 158 ? -10.691 -2.039 -2.552 1.00 87.12 158 GLY A CA 1
ATOM 1203 C C . GLY A 1 158 ? -11.663 -3.189 -2.299 1.00 87.12 158 GLY A C 1
ATOM 1204 O O . GLY A 1 158 ? -12.842 -3.021 -1.968 1.00 87.12 158 GLY A O 1
ATOM 1205 N N . HIS A 1 159 ? -11.108 -4.384 -2.420 1.00 92.31 159 HIS A N 1
ATOM 1206 C CA . HIS A 1 159 ? -11.713 -5.674 -2.146 1.00 92.31 159 HIS A CA 1
ATOM 1207 C C . HIS A 1 159 ? -10.948 -6.384 -1.012 1.00 92.31 159 HIS A C 1
ATOM 1209 O O . HIS A 1 159 ? -9.917 -5.922 -0.527 1.00 92.31 159 HIS A O 1
ATOM 1215 N N . GLY A 1 160 ? -11.475 -7.508 -0.528 1.00 94.88 160 GLY A N 1
ATOM 1216 C CA . GLY A 1 160 ? -10.808 -8.291 0.514 1.00 94.88 160 GLY A CA 1
ATOM 1217 C C . GLY A 1 160 ? -10.921 -7.689 1.920 1.00 94.88 160 GLY A C 1
ATOM 1218 O O . GLY A 1 160 ? -11.955 -7.130 2.293 1.00 94.88 160 GLY A O 1
ATOM 1219 N N . ALA A 1 161 ? -9.868 -7.852 2.723 1.00 97.69 161 ALA A N 1
ATOM 1220 C CA . ALA A 1 161 ? -9.923 -7.682 4.174 1.00 97.69 161 ALA A CA 1
ATOM 1221 C C . ALA A 1 161 ? -10.105 -6.231 4.631 1.00 97.69 161 ALA A C 1
ATOM 1223 O O . ALA A 1 161 ? -10.692 -5.982 5.684 1.00 97.69 161 ALA A O 1
ATOM 1224 N N . PHE A 1 162 ? -9.615 -5.278 3.838 1.00 98.00 162 PHE A N 1
ATOM 1225 C CA . PHE A 1 162 ? -9.614 -3.853 4.181 1.00 98.00 162 PHE A CA 1
ATOM 1226 C C . PHE A 1 162 ? -10.735 -3.068 3.499 1.00 98.00 162 PHE A C 1
ATOM 1228 O O . PHE A 1 162 ? -10.961 -1.911 3.842 1.00 98.00 162 PHE A O 1
ATOM 1235 N N . ALA A 1 163 ? -11.491 -3.707 2.599 1.00 96.88 163 ALA A N 1
ATOM 1236 C CA . ALA A 1 163 ? -12.641 -3.111 1.927 1.00 96.88 163 ALA A CA 1
ATOM 1237 C C . ALA A 1 163 ? -13.673 -2.451 2.866 1.00 96.88 163 ALA A C 1
ATOM 1239 O O . ALA A 1 163 ? -14.329 -1.508 2.418 1.00 96.88 163 ALA A O 1
ATOM 1240 N N . PRO A 1 164 ? -13.870 -2.885 4.130 1.00 98.19 164 PRO A N 1
ATOM 1241 C CA . PRO A 1 164 ? -14.783 -2.193 5.036 1.00 98.19 164 PRO A CA 1
ATOM 1242 C C . PRO A 1 164 ? -14.362 -0.767 5.426 1.00 98.19 164 PRO A C 1
ATOM 1244 O O . PRO A 1 164 ? -15.236 0.005 5.795 1.00 98.19 164 PRO A O 1
ATOM 1247 N N . LEU A 1 165 ? -13.077 -0.402 5.338 1.00 97.75 165 LEU A N 1
ATOM 1248 C CA . LEU A 1 165 ? -12.583 0.942 5.666 1.00 97.75 165 LEU A CA 1
ATOM 1249 C C . LEU A 1 165 ? -12.899 1.918 4.518 1.00 97.75 165 LEU A C 1
ATOM 1251 O O . LEU A 1 165 ? -12.353 1.761 3.420 1.00 97.75 165 LEU A O 1
ATOM 1255 N N . LYS A 1 166 ? -13.792 2.894 4.738 1.00 96.94 166 LYS A N 1
ATOM 1256 C CA . LYS A 1 166 ? -14.368 3.747 3.672 1.00 96.94 166 LYS A CA 1
ATOM 1257 C C . LYS A 1 166 ? -13.894 5.195 3.634 1.00 96.94 166 LYS A C 1
ATOM 1259 O O . LYS A 1 166 ? -14.089 5.843 2.609 1.00 96.94 166 LYS A O 1
ATOM 1264 N N . TYR A 1 167 ? -13.277 5.706 4.690 1.00 96.94 167 TYR A N 1
ATOM 1265 C CA . TYR A 1 167 ? -12.840 7.099 4.756 1.00 96.94 167 TYR A CA 1
ATOM 1266 C C . TYR A 1 167 ? -11.481 7.323 4.074 1.00 96.94 167 TYR A C 1
ATOM 1268 O O . TYR A 1 167 ? -11.236 8.408 3.542 1.00 96.94 167 TYR A O 1
ATOM 1276 N N . ALA A 1 168 ? -10.606 6.311 4.022 1.00 93.56 168 ALA A N 1
ATOM 1277 C CA . ALA A 1 168 ? -9.312 6.390 3.331 1.00 93.56 168 ALA A CA 1
ATOM 1278 C C . ALA A 1 168 ? -9.464 6.307 1.794 1.00 93.56 168 ALA A C 1
ATOM 1280 O O . ALA A 1 168 ? -9.294 5.252 1.171 1.00 93.56 168 ALA A O 1
ATOM 1281 N N . THR A 1 169 ? -9.804 7.447 1.188 1.00 94.44 169 THR A N 1
ATOM 1282 C CA . THR A 1 169 ? -9.977 7.660 -0.260 1.00 94.44 169 THR A CA 1
ATOM 1283 C C . THR A 1 169 ? -8.754 8.348 -0.865 1.00 94.44 169 THR A C 1
ATOM 1285 O O . THR A 1 169 ? -7.959 8.935 -0.137 1.00 94.44 169 THR A O 1
ATOM 1288 N N . VAL A 1 170 ? -8.624 8.344 -2.199 1.00 93.38 170 VAL A N 1
ATOM 1289 C CA . VAL A 1 170 ? -7.546 9.080 -2.896 1.00 93.38 170 VAL A CA 1
ATOM 1290 C C . VAL A 1 170 ? -7.574 10.566 -2.532 1.00 93.38 170 VAL A C 1
ATOM 1292 O O . VAL A 1 170 ? -6.526 11.169 -2.318 1.00 93.38 170 VAL A O 1
ATOM 1295 N N . ASP A 1 171 ? -8.765 11.149 -2.406 1.00 93.50 171 ASP A N 1
ATOM 1296 C CA . ASP A 1 171 ? -8.914 12.568 -2.098 1.00 93.50 171 ASP A CA 1
ATOM 1297 C C . ASP A 1 171 ? -8.396 12.912 -0.691 1.00 93.50 171 ASP A C 1
ATOM 1299 O O . ASP A 1 171 ? -7.537 13.783 -0.537 1.00 93.50 171 ASP A O 1
ATOM 1303 N N . SER A 1 172 ? -8.853 12.174 0.327 1.00 91.56 172 SER A N 1
ATOM 1304 C CA . SER A 1 172 ? -8.526 12.437 1.735 1.00 91.56 172 SER A CA 1
ATOM 1305 C C . SER A 1 172 ? -7.064 12.152 2.091 1.00 91.56 172 SER A C 1
ATOM 1307 O O . SER A 1 172 ? -6.461 12.913 2.855 1.00 91.56 172 SER A O 1
ATOM 1309 N N . ILE A 1 173 ? -6.465 11.098 1.523 1.00 89.75 173 ILE A N 1
ATOM 1310 C CA . ILE A 1 173 ? -5.099 10.671 1.878 1.00 89.75 173 ILE A CA 1
ATOM 1311 C C . ILE A 1 173 ? -4.016 11.149 0.901 1.00 89.75 173 ILE A C 1
ATOM 1313 O O . ILE A 1 173 ? -2.834 11.094 1.247 1.00 89.75 173 ILE A O 1
ATOM 1317 N N . HIS A 1 174 ? -4.39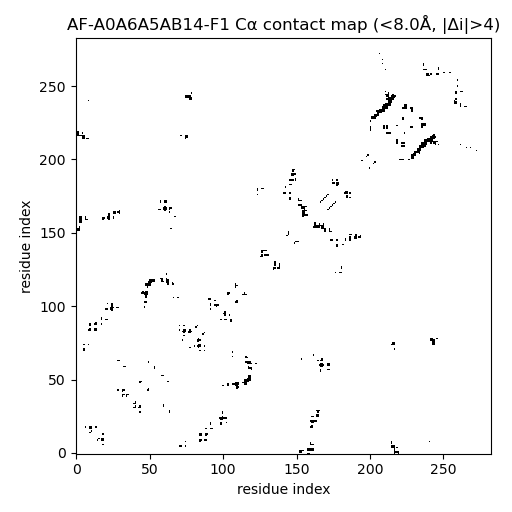1 11.634 -0.292 1.00 93.00 174 HIS A N 1
ATOM 1318 C CA . HIS A 1 174 ? -3.439 12.080 -1.318 1.00 93.00 174 HIS A CA 1
ATOM 1319 C C . HIS A 1 174 ? -3.747 13.476 -1.870 1.00 93.00 174 HIS A C 1
ATOM 1321 O O . HIS A 1 174 ? -2.991 14.406 -1.593 1.00 93.00 174 HIS A O 1
ATOM 1327 N N . THR A 1 175 ? -4.853 13.674 -2.595 1.00 95.25 175 THR A N 1
ATOM 1328 C CA . THR A 1 175 ? -5.119 14.930 -3.334 1.00 95.25 175 THR A CA 1
ATOM 1329 C C . THR A 1 175 ? -5.153 16.158 -2.425 1.00 95.25 175 THR A C 1
ATOM 1331 O O . THR A 1 175 ? -4.430 17.129 -2.665 1.00 95.25 175 THR A O 1
ATOM 1334 N N . LYS A 1 176 ? -5.919 16.115 -1.326 1.00 95.62 176 LYS A N 1
ATOM 1335 C CA . LYS A 1 176 ? -5.970 17.223 -0.356 1.00 95.62 176 LYS A CA 1
ATOM 1336 C C . LYS A 1 176 ? -4.614 17.491 0.286 1.00 95.62 176 LYS A C 1
ATOM 1338 O O . LYS A 1 176 ? -4.266 18.643 0.542 1.00 95.62 176 LYS A O 1
ATOM 1343 N N . ARG A 1 177 ? -3.825 16.440 0.524 1.00 94.56 177 ARG A N 1
ATOM 1344 C CA . ARG A 1 177 ? -2.481 16.559 1.098 1.00 94.56 177 ARG A CA 1
ATOM 1345 C C . ARG A 1 177 ? -1.525 17.245 0.120 1.00 94.56 177 ARG A C 1
ATOM 1347 O O . ARG A 1 177 ? -0.783 18.135 0.525 1.00 94.56 177 ARG A O 1
ATOM 1354 N N . CYS A 1 178 ? -1.585 16.899 -1.165 1.00 96.81 178 CYS A N 1
ATOM 1355 C CA . CYS A 1 178 ? -0.820 17.565 -2.220 1.00 96.81 178 CYS A CA 1
ATOM 1356 C C . CYS A 1 178 ? -1.162 19.055 -2.338 1.00 96.81 178 CYS A C 1
ATOM 1358 O O . CYS A 1 178 ? -0.259 19.893 -2.432 1.00 96.81 178 CYS A O 1
ATOM 1360 N N . ALA A 1 179 ? -2.452 19.392 -2.269 1.00 97.06 179 ALA A N 1
ATOM 1361 C CA . ALA A 1 179 ? -2.912 20.774 -2.281 1.00 97.06 179 ALA A CA 1
ATOM 1362 C C . ALA A 1 179 ? -2.412 21.542 -1.049 1.00 97.06 179 ALA A C 1
ATOM 1364 O O . ALA A 1 179 ? -1.879 22.640 -1.183 1.00 97.06 179 ALA A O 1
ATOM 1365 N N . ALA A 1 180 ? -2.515 20.953 0.143 1.00 96.12 180 ALA A N 1
ATOM 1366 C CA . ALA A 1 180 ? -2.115 21.612 1.382 1.00 96.12 180 ALA A CA 1
ATOM 1367 C C . ALA A 1 180 ? -0.596 21.809 1.518 1.00 96.12 180 ALA A C 1
ATOM 1369 O O . ALA A 1 180 ? -0.165 22.839 2.029 1.00 96.12 180 ALA A O 1
ATOM 1370 N N . VAL A 1 181 ? 0.218 20.845 1.071 1.00 95.25 181 VAL A N 1
ATOM 1371 C CA . VAL A 1 181 ? 1.683 20.903 1.229 1.00 95.25 181 VAL A CA 1
ATOM 1372 C C . VAL A 1 181 ? 2.357 21.684 0.096 1.00 95.25 181 VAL A C 1
ATOM 1374 O O . VAL A 1 181 ? 3.326 22.397 0.343 1.00 95.25 181 VAL A O 1
ATOM 1377 N N . PHE A 1 182 ? 1.866 21.562 -1.143 1.00 96.06 182 PHE A N 1
ATOM 1378 C CA . PHE A 1 182 ? 2.555 22.084 -2.335 1.00 96.06 182 PHE A CA 1
ATOM 1379 C C . PHE A 1 182 ? 1.699 22.994 -3.218 1.00 96.06 182 PHE A C 1
ATOM 1381 O O . PHE A 1 182 ? 2.186 23.455 -4.250 1.00 96.06 182 PHE A O 1
ATOM 1388 N N . ASN A 1 183 ? 0.432 23.228 -2.864 1.00 96.81 183 ASN A N 1
ATOM 1389 C CA . ASN A 1 183 ? -0.532 23.926 -3.717 1.00 96.81 183 ASN A CA 1
ATOM 1390 C C . ASN A 1 183 ? -0.719 23.250 -5.096 1.00 96.81 183 ASN A C 1
ATOM 1392 O O . ASN A 1 183 ? -0.920 23.918 -6.109 1.00 96.81 183 ASN A O 1
ATOM 1396 N N . ILE A 1 184 ? -0.631 21.915 -5.133 1.00 97.50 184 ILE A N 1
ATOM 1397 C CA . ILE A 1 184 ? -0.861 21.093 -6.330 1.00 97.50 184 ILE A CA 1
ATOM 1398 C C . ILE A 1 184 ? -2.289 20.553 -6.283 1.00 97.50 184 ILE A C 1
ATOM 1400 O O . ILE A 1 184 ? -2.639 19.821 -5.362 1.00 97.50 184 ILE A O 1
ATOM 1404 N N . THR A 1 185 ? -3.097 20.903 -7.282 1.00 96.62 185 THR A N 1
ATOM 1405 C CA . THR A 1 185 ? -4.505 20.475 -7.411 1.00 96.62 185 THR A CA 1
ATOM 1406 C C . THR A 1 185 ? -4.799 19.777 -8.742 1.00 96.62 185 THR A C 1
ATOM 1408 O O . THR A 1 185 ? -5.917 19.333 -8.984 1.00 96.62 185 THR A O 1
ATOM 1411 N N . ASP A 1 186 ? -3.797 19.669 -9.615 1.00 96.81 186 ASP A N 1
ATOM 1412 C CA . ASP A 1 186 ? -3.862 19.101 -10.962 1.00 96.81 186 ASP A CA 1
ATOM 1413 C C . ASP A 1 186 ? -3.179 17.722 -11.056 1.00 96.81 186 ASP A C 1
ATOM 1415 O O . ASP A 1 186 ? -2.730 17.324 -12.132 1.00 96.81 186 ASP A O 1
ATOM 1419 N N . ASN A 1 187 ? -3.109 16.982 -9.941 1.00 94.94 187 ASN A N 1
ATOM 1420 C CA . ASN A 1 187 ? -2.423 15.690 -9.803 1.00 94.94 187 ASN A CA 1
ATOM 1421 C C . ASN A 1 187 ? -2.716 14.720 -10.956 1.00 94.94 187 ASN A C 1
ATOM 1423 O O . ASN A 1 187 ? -1.787 14.269 -11.624 1.00 94.94 187 ASN A O 1
ATOM 1427 N N . ASP A 1 188 ? -3.994 14.456 -11.241 1.00 94.62 188 ASP A N 1
ATOM 1428 C CA . ASP A 1 188 ? -4.415 13.505 -12.279 1.00 94.62 188 ASP A CA 1
ATOM 1429 C C . ASP A 1 188 ? -3.901 13.897 -13.668 1.00 94.62 188 ASP A C 1
ATOM 1431 O O . ASP A 1 188 ? -3.475 13.044 -14.447 1.00 94.62 188 ASP A O 1
ATOM 1435 N N . THR A 1 189 ? -3.880 15.200 -13.973 1.00 97.25 189 THR A N 1
ATOM 1436 C CA . THR A 1 189 ? -3.345 15.708 -15.245 1.00 97.25 189 THR A CA 1
ATOM 1437 C C . THR A 1 189 ? -1.851 15.424 -15.352 1.00 97.25 189 THR A C 1
ATOM 1439 O O . THR A 1 189 ? -1.368 15.020 -16.413 1.00 97.25 189 THR A O 1
ATOM 1442 N N . ARG A 1 190 ? -1.108 15.608 -14.259 1.00 97.25 190 ARG A N 1
ATOM 1443 C CA . ARG A 1 190 ? 0.338 15.377 -14.251 1.00 97.25 190 ARG A CA 1
ATOM 1444 C C . ARG A 1 190 ? 0.679 13.889 -14.307 1.00 97.25 190 ARG A C 1
ATOM 1446 O O . ARG A 1 190 ? 1.516 13.497 -15.115 1.00 97.25 190 ARG A O 1
ATOM 1453 N N . VAL A 1 191 ? -0.038 13.053 -13.556 1.00 96.19 191 VAL A N 1
ATOM 1454 C CA . VAL A 1 191 ? 0.081 11.587 -13.629 1.00 96.19 191 VAL A CA 1
ATOM 1455 C C . VAL A 1 191 ? -0.235 11.096 -15.044 1.00 96.19 191 VAL A C 1
ATOM 1457 O O . VAL A 1 191 ? 0.524 10.313 -15.615 1.00 96.19 191 VAL A O 1
ATOM 1460 N N . ALA A 1 192 ? -1.294 11.611 -15.677 1.00 97.00 192 ALA A N 1
ATOM 1461 C CA . ALA A 1 192 ? -1.615 11.287 -17.066 1.00 97.00 192 ALA A CA 1
ATOM 1462 C C . ALA A 1 192 ? -0.502 11.710 -18.043 1.00 97.00 192 ALA A C 1
ATOM 1464 O O . ALA A 1 192 ? -0.216 10.985 -19.000 1.00 97.00 192 ALA A O 1
ATOM 1465 N N . ALA A 1 193 ? 0.160 12.847 -17.806 1.00 97.75 193 ALA A N 1
ATOM 1466 C CA . ALA A 1 193 ? 1.307 13.281 -18.602 1.00 97.75 193 ALA A CA 1
ATOM 1467 C C . ALA A 1 193 ? 2.517 12.340 -18.437 1.00 97.75 193 ALA A C 1
ATOM 1469 O O . ALA A 1 193 ? 3.139 11.973 -19.439 1.00 97.75 193 ALA A O 1
ATOM 1470 N N . THR A 1 194 ? 2.807 11.883 -17.216 1.00 97.00 194 THR A N 1
ATOM 1471 C CA . THR A 1 194 ? 3.837 10.868 -16.935 1.00 97.00 194 THR A CA 1
ATOM 1472 C C . THR A 1 194 ? 3.522 9.556 -17.648 1.00 97.00 194 THR A C 1
ATOM 1474 O O . THR A 1 194 ? 4.352 9.042 -18.400 1.00 97.00 194 THR A O 1
ATOM 1477 N N . LEU A 1 195 ? 2.296 9.044 -17.504 1.00 96.19 195 LEU A N 1
ATOM 1478 C CA . LEU A 1 195 ? 1.854 7.815 -18.168 1.00 96.19 195 LEU A CA 1
ATOM 1479 C C . LEU A 1 195 ? 1.933 7.929 -19.693 1.00 96.19 195 LEU A C 1
ATOM 1481 O O . LEU A 1 195 ? 2.362 6.987 -20.354 1.00 96.19 195 LEU A O 1
ATOM 1485 N N . LYS A 1 196 ? 1.585 9.087 -20.265 1.00 96.62 196 LYS A N 1
ATOM 1486 C CA . LYS A 1 196 ? 1.729 9.348 -21.704 1.00 96.62 196 LYS A CA 1
ATOM 1487 C C . LYS A 1 196 ? 3.193 9.379 -22.146 1.00 96.62 196 LYS A C 1
ATOM 1489 O O . LYS A 1 196 ? 3.497 8.933 -23.249 1.00 96.62 196 LYS A O 1
ATOM 1494 N N . THR A 1 197 ? 4.079 9.909 -21.308 1.00 96.38 197 THR A N 1
ATOM 1495 C CA . THR A 1 197 ? 5.513 10.029 -21.606 1.00 96.38 197 THR A CA 1
ATOM 1496 C C . THR A 1 197 ? 6.208 8.669 -21.573 1.00 96.38 197 THR A C 1
ATOM 1498 O O . THR A 1 197 ? 6.956 8.348 -22.493 1.00 96.38 197 THR A O 1
ATOM 1501 N N . TYR A 1 198 ? 5.934 7.854 -20.550 1.00 95.38 198 TYR A N 1
ATOM 1502 C CA . TYR A 1 198 ? 6.635 6.583 -20.324 1.00 95.38 198 TYR A CA 1
ATOM 1503 C C . TYR A 1 198 ? 5.857 5.343 -20.792 1.00 95.38 198 TYR A C 1
ATOM 1505 O O . TYR A 1 198 ? 6.412 4.250 -20.854 1.00 95.38 198 TYR A O 1
ATOM 1513 N N . GLY A 1 199 ? 4.581 5.487 -21.151 1.00 94.75 199 GLY A N 1
ATOM 1514 C CA . GLY A 1 199 ? 3.734 4.413 -21.677 1.00 94.75 199 GLY A CA 1
ATOM 1515 C C . GLY A 1 199 ? 3.041 3.547 -20.620 1.00 94.75 199 GLY A C 1
ATOM 1516 O O . GLY A 1 199 ? 2.285 2.652 -20.996 1.00 94.75 199 GLY A O 1
ATOM 1517 N N . GLY A 1 200 ? 3.260 3.787 -19.320 1.00 94.00 200 GLY A N 1
ATOM 1518 C CA . GLY A 1 200 ? 2.649 3.014 -18.228 1.00 94.00 200 GLY A CA 1
ATOM 1519 C C . GLY A 1 200 ? 2.832 1.499 -18.405 1.00 94.00 200 GLY A C 1
ATOM 1520 O O . GLY A 1 200 ? 3.898 1.035 -18.804 1.00 94.00 200 GLY A O 1
ATOM 1521 N N . LEU A 1 201 ? 1.758 0.721 -18.225 1.00 94.56 201 LEU A N 1
ATOM 1522 C CA . LEU A 1 201 ? 1.746 -0.736 -18.460 1.00 94.56 201 LEU A CA 1
ATOM 1523 C C . LEU A 1 201 ? 1.832 -1.144 -19.950 1.00 94.56 201 LEU A C 1
ATOM 1525 O O . LEU A 1 201 ? 1.637 -2.307 -20.307 1.00 94.56 201 LEU A O 1
ATOM 1529 N N . LYS A 1 202 ? 2.085 -0.187 -20.848 1.00 95.69 202 LYS A N 1
ATOM 1530 C CA . LYS A 1 202 ? 2.383 -0.383 -22.274 1.00 95.69 202 LYS A CA 1
ATOM 1531 C C . LYS A 1 202 ? 3.734 0.229 -22.655 1.00 95.69 202 LYS A C 1
ATOM 1533 O O . LYS A 1 202 ? 3.954 0.557 -23.820 1.00 95.69 202 LYS A O 1
ATOM 1538 N N . ILE A 1 203 ? 4.641 0.373 -21.688 1.00 96.19 203 ILE A N 1
ATOM 1539 C CA . ILE A 1 203 ? 6.015 0.816 -21.926 1.00 96.19 203 ILE A CA 1
ATOM 1540 C C . ILE A 1 203 ? 6.694 -0.041 -23.010 1.00 96.19 203 ILE A C 1
ATOM 1542 O O . ILE A 1 203 ? 6.669 -1.273 -22.981 1.00 96.19 203 ILE A O 1
ATOM 1546 N N . ASN A 1 204 ? 7.301 0.627 -23.994 1.00 96.25 204 ASN A N 1
ATOM 1547 C CA . ASN A 1 204 ? 8.018 -0.001 -25.104 1.00 96.25 204 ASN A CA 1
ATOM 1548 C C . ASN A 1 204 ? 9.509 0.327 -25.004 1.00 96.25 204 ASN A C 1
ATOM 1550 O O . ASN A 1 204 ? 10.004 1.256 -25.639 1.00 96.25 204 ASN A O 1
ATOM 1554 N N . VAL A 1 205 ? 10.207 -0.437 -24.172 1.00 96.00 205 VAL A N 1
ATOM 1555 C CA . VAL A 1 205 ? 11.642 -0.289 -23.918 1.00 96.00 205 VAL A CA 1
ATOM 1556 C C . VAL A 1 205 ? 12.355 -1.602 -24.223 1.00 96.00 205 VAL A C 1
ATOM 1558 O O . VAL A 1 205 ? 11.792 -2.670 -23.997 1.00 96.00 205 VAL A O 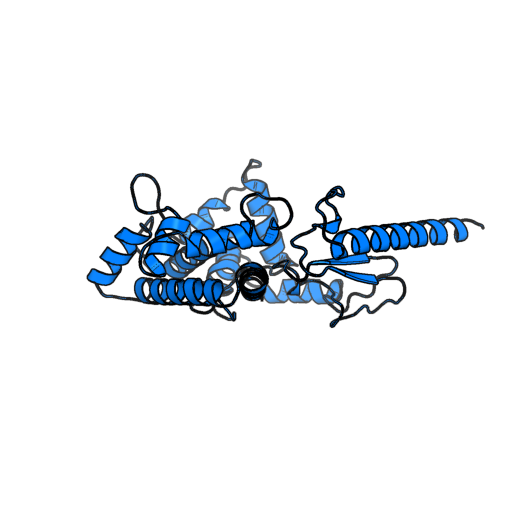1
ATOM 1561 N N . GLU A 1 206 ? 13.571 -1.533 -24.764 1.00 95.69 206 GLU A N 1
ATOM 1562 C CA . GLU A 1 206 ? 14.421 -2.697 -25.047 1.00 95.69 206 GLU A CA 1
ATOM 1563 C C . GLU A 1 206 ? 15.359 -2.991 -23.874 1.00 95.69 206 GLU A C 1
ATOM 1565 O O . GLU A 1 206 ? 15.880 -2.064 -23.259 1.00 95.69 206 GLU A O 1
ATOM 1570 N N . ASN A 1 207 ? 15.675 -4.270 -23.662 1.00 95.69 207 ASN A N 1
ATOM 1571 C CA . ASN A 1 207 ? 16.680 -4.733 -22.704 1.00 95.69 207 ASN A CA 1
ATOM 1572 C C . ASN A 1 207 ? 16.368 -4.371 -21.243 1.00 95.69 207 ASN A C 1
ATOM 1574 O O . ASN A 1 207 ? 17.257 -3.974 -20.491 1.00 95.69 207 ASN A O 1
ATOM 1578 N N . VAL A 1 208 ? 15.101 -4.505 -20.850 1.00 96.56 208 VAL A N 1
ATOM 1579 C CA . VAL A 1 208 ? 14.648 -4.329 -19.465 1.00 96.56 208 VAL A CA 1
ATOM 1580 C C . VAL A 1 208 ? 14.015 -5.623 -18.971 1.00 96.56 208 VAL A C 1
ATOM 1582 O O . VAL A 1 208 ? 13.280 -6.290 -19.701 1.00 96.56 208 VAL A O 1
ATOM 1585 N N . ILE A 1 209 ? 14.314 -5.976 -17.725 1.00 96.12 209 ILE A N 1
ATOM 1586 C CA . ILE A 1 209 ? 13.656 -7.066 -17.008 1.00 96.12 209 ILE A CA 1
ATOM 1587 C C . ILE A 1 209 ? 12.715 -6.414 -16.000 1.00 96.12 209 ILE A C 1
ATOM 1589 O O . ILE A 1 209 ? 13.126 -5.508 -15.279 1.00 96.12 209 ILE A O 1
ATOM 1593 N N . PHE A 1 210 ? 11.466 -6.863 -15.974 1.00 97.19 210 PHE A N 1
ATOM 1594 C CA . PHE A 1 210 ? 10.426 -6.426 -15.051 1.00 97.19 210 PHE A CA 1
ATOM 1595 C C . PHE A 1 210 ? 10.133 -7.575 -14.077 1.00 97.19 210 PHE A C 1
ATOM 1597 O O . PHE A 1 210 ? 9.228 -8.375 -14.339 1.00 97.19 210 PHE A O 1
ATOM 1604 N N . PRO A 1 211 ? 10.942 -7.735 -13.016 1.00 97.06 211 PRO A N 1
ATOM 1605 C CA . PRO A 1 211 ? 10.635 -8.675 -11.954 1.00 97.06 211 PRO A CA 1
ATOM 1606 C C . PRO A 1 211 ? 9.475 -8.131 -11.116 1.00 97.06 211 PRO A C 1
ATOM 1608 O O . PRO A 1 211 ? 9.417 -6.935 -10.830 1.00 97.06 211 PRO A O 1
ATOM 1611 N N . ILE A 1 212 ? 8.538 -8.997 -10.744 1.00 97.12 212 ILE A N 1
ATOM 1612 C CA . ILE A 1 212 ? 7.469 -8.632 -9.815 1.00 97.12 212 ILE A CA 1
ATOM 1613 C C . ILE A 1 212 ? 7.002 -9.841 -9.014 1.00 97.12 212 ILE A C 1
ATOM 1615 O O . ILE A 1 212 ? 6.773 -10.917 -9.563 1.00 97.12 212 ILE A O 1
ATOM 1619 N N . GLY A 1 213 ? 6.847 -9.664 -7.708 1.00 97.19 213 GLY A N 1
ATOM 1620 C CA . GLY A 1 213 ? 6.291 -10.676 -6.824 1.00 97.19 213 GLY A CA 1
ATOM 1621 C C . GLY A 1 213 ? 4.763 -10.733 -6.885 1.00 97.19 213 GLY A C 1
ATOM 1622 O O . GLY A 1 213 ? 4.098 -9.701 -6.957 1.00 97.19 213 GLY A O 1
ATOM 1623 N N . THR A 1 214 ? 4.167 -11.928 -6.836 1.00 96.38 214 THR A N 1
ATOM 1624 C CA . THR A 1 214 ? 2.694 -12.047 -6.890 1.00 96.38 214 THR A CA 1
ATOM 1625 C C . THR A 1 214 ? 1.999 -11.540 -5.628 1.00 96.38 214 THR A C 1
ATOM 1627 O O . THR A 1 214 ? 0.814 -11.238 -5.696 1.00 96.38 214 THR A O 1
ATOM 1630 N N . ILE A 1 215 ? 2.703 -11.463 -4.494 1.00 96.38 215 ILE A N 1
ATOM 1631 C CA . ILE A 1 215 ? 2.168 -10.928 -3.229 1.00 96.38 215 ILE A CA 1
ATOM 1632 C C . ILE A 1 215 ? 2.728 -9.536 -2.898 1.00 96.38 215 ILE A C 1
ATOM 1634 O O . ILE A 1 215 ? 2.416 -9.004 -1.836 1.00 96.38 215 ILE A O 1
ATOM 1638 N N . ASP A 1 216 ? 3.548 -8.945 -3.776 1.00 97.25 216 ASP A N 1
ATOM 1639 C CA . ASP A 1 216 ? 4.004 -7.562 -3.631 1.00 97.25 216 ASP A CA 1
ATOM 1640 C C . ASP A 1 216 ? 2.797 -6.618 -3.770 1.00 97.25 216 ASP A C 1
ATOM 1642 O O . ASP A 1 216 ? 2.192 -6.573 -4.846 1.00 97.25 216 ASP A O 1
ATOM 1646 N N . PRO A 1 217 ? 2.449 -5.826 -2.740 1.00 96.44 217 PRO A N 1
ATOM 1647 C CA . PRO A 1 217 ? 1.338 -4.879 -2.812 1.00 96.44 217 PRO A CA 1
ATOM 1648 C C . PRO A 1 217 ? 1.423 -3.873 -3.971 1.00 96.44 217 PRO A C 1
ATOM 1650 O O . PRO A 1 217 ? 0.405 -3.313 -4.381 1.00 96.44 217 PRO A O 1
ATOM 1653 N N . TRP A 1 218 ? 2.617 -3.653 -4.526 1.00 96.06 218 TRP A N 1
ATOM 1654 C CA . TRP A 1 218 ? 2.848 -2.786 -5.679 1.00 96.06 218 TRP A CA 1
ATOM 1655 C C . TRP A 1 218 ? 2.627 -3.460 -7.043 1.00 96.06 218 TRP A C 1
ATOM 1657 O O . TRP A 1 218 ? 2.747 -2.792 -8.072 1.00 96.06 218 TRP A O 1
ATOM 1667 N N . ASN A 1 219 ? 2.268 -4.749 -7.090 1.00 94.06 219 ASN A N 1
ATOM 1668 C CA . ASN A 1 219 ? 2.178 -5.520 -8.337 1.00 94.06 219 ASN A CA 1
ATOM 1669 C C . ASN A 1 219 ? 1.203 -4.949 -9.385 1.00 94.06 219 ASN A C 1
ATOM 1671 O O . ASN A 1 219 ? 1.446 -5.108 -10.581 1.00 94.06 219 ASN A O 1
ATOM 1675 N N . GLY A 1 220 ? 0.157 -4.227 -8.969 1.00 92.12 220 GLY A N 1
ATOM 1676 C CA . GLY A 1 220 ? -0.788 -3.556 -9.871 1.00 92.12 220 GLY A CA 1
ATOM 1677 C C . GLY A 1 220 ? -0.151 -2.448 -10.718 1.00 92.12 220 GLY A C 1
ATOM 1678 O O . GLY A 1 220 ? -0.666 -2.098 -11.779 1.00 92.12 220 GLY A O 1
ATOM 1679 N N . LEU A 1 221 ? 1.005 -1.929 -10.292 1.00 92.62 221 LEU A N 1
ATOM 1680 C CA . LEU A 1 221 ? 1.750 -0.879 -10.991 1.00 92.62 221 LEU A CA 1
ATOM 1681 C C . LEU A 1 221 ? 2.854 -1.425 -11.911 1.00 92.62 221 LEU A C 1
ATOM 1683 O O . LEU A 1 221 ? 3.534 -0.643 -12.578 1.00 92.62 221 LEU A O 1
ATOM 1687 N N . ALA A 1 222 ? 3.039 -2.745 -11.962 1.00 93.50 222 ALA A N 1
ATOM 1688 C CA . ALA A 1 222 ? 4.101 -3.398 -12.715 1.00 93.50 222 ALA A CA 1
ATOM 1689 C C . ALA A 1 222 ? 3.558 -4.231 -13.885 1.00 93.50 222 ALA A C 1
ATOM 1691 O O . ALA A 1 222 ? 2.395 -4.640 -13.920 1.00 93.50 222 ALA A O 1
ATOM 1692 N N . LEU A 1 223 ? 4.425 -4.504 -14.864 1.00 96.19 223 LEU A N 1
ATOM 1693 C CA . LEU A 1 223 ? 4.119 -5.501 -15.884 1.00 96.19 223 LEU A CA 1
ATOM 1694 C C . LEU A 1 223 ? 4.139 -6.897 -15.254 1.00 96.19 223 LEU A C 1
ATOM 1696 O O . LEU A 1 223 ? 5.068 -7.243 -14.533 1.00 96.19 223 LEU A O 1
ATOM 1700 N N . ASN A 1 224 ? 3.145 -7.710 -15.588 1.00 94.88 224 ASN A N 1
ATOM 1701 C CA . ASN A 1 224 ? 3.012 -9.094 -15.157 1.00 94.88 224 ASN A CA 1
ATOM 1702 C C . ASN A 1 224 ? 2.697 -10.014 -16.350 1.00 94.88 224 ASN A C 1
ATOM 1704 O O . ASN A 1 224 ? 2.582 -9.557 -17.495 1.00 94.88 224 ASN A O 1
ATOM 1708 N N . ASN A 1 225 ? 2.564 -11.322 -16.112 1.00 94.38 225 ASN A N 1
ATOM 1709 C CA . ASN A 1 225 ? 2.331 -12.287 -17.193 1.00 94.38 225 ASN A CA 1
ATOM 1710 C C . ASN A 1 225 ? 1.045 -11.997 -17.984 1.00 94.38 225 ASN A C 1
ATOM 1712 O O . ASN A 1 225 ? 0.967 -12.298 -19.176 1.00 94.38 225 ASN A O 1
ATOM 1716 N N . LYS A 1 226 ? 0.041 -11.382 -17.345 1.00 93.00 226 LYS A N 1
ATOM 1717 C CA . LYS A 1 226 ? -1.225 -11.002 -17.981 1.00 93.00 226 LYS A CA 1
ATOM 1718 C C . LYS A 1 226 ? -1.092 -9.734 -18.824 1.00 93.00 226 LYS A C 1
ATOM 1720 O O . LYS A 1 226 ? -1.651 -9.679 -19.919 1.00 93.00 226 LYS A O 1
ATOM 1725 N N . SER A 1 227 ? -0.398 -8.706 -18.337 1.00 93.12 227 SER A N 1
ATOM 1726 C CA . SER A 1 227 ? -0.196 -7.464 -19.097 1.00 93.12 227 SER A CA 1
ATOM 1727 C C . SER A 1 227 ? 0.783 -7.654 -20.256 1.00 93.12 227 SER A C 1
ATOM 1729 O O . SER A 1 227 ? 0.628 -7.002 -21.296 1.00 93.12 227 SER A O 1
ATOM 1731 N N . GLY A 1 228 ? 1.759 -8.549 -20.068 1.00 93.81 228 GLY A N 1
ATOM 1732 C CA . GLY A 1 228 ? 2.829 -8.853 -21.004 1.00 93.81 228 GLY A CA 1
ATOM 1733 C C . GLY A 1 228 ? 3.791 -7.685 -21.222 1.00 93.81 228 GLY A C 1
ATOM 1734 O O . GLY A 1 228 ? 3.733 -6.653 -20.556 1.00 93.81 228 GLY A O 1
ATOM 1735 N N . ILE A 1 229 ? 4.672 -7.864 -22.201 1.00 95.81 229 ILE A N 1
ATOM 1736 C CA . ILE A 1 229 ? 5.627 -6.865 -22.691 1.00 95.81 229 ILE A CA 1
ATOM 1737 C C . ILE A 1 229 ? 5.224 -6.372 -24.081 1.00 95.81 229 ILE A C 1
ATOM 1739 O O . ILE A 1 229 ? 4.688 -7.130 -24.889 1.00 95.81 229 ILE A O 1
ATOM 1743 N N . VAL A 1 230 ? 5.538 -5.112 -24.391 1.00 96.56 230 VAL A N 1
ATOM 1744 C CA . VAL A 1 230 ? 5.405 -4.583 -25.761 1.00 96.56 230 VAL A CA 1
ATOM 1745 C C . VAL A 1 230 ? 6.639 -4.917 -26.598 1.00 96.56 230 VAL A C 1
ATOM 1747 O O . VAL A 1 230 ? 6.520 -5.272 -27.769 1.00 96.56 230 VAL A O 1
ATOM 1750 N N . ASN A 1 231 ? 7.830 -4.818 -26.003 1.00 96.12 231 ASN A N 1
ATOM 1751 C CA . ASN A 1 231 ? 9.080 -5.061 -26.707 1.00 96.12 231 ASN A CA 1
ATOM 1752 C C . ASN A 1 231 ? 9.614 -6.476 -26.437 1.00 96.12 231 ASN A C 1
ATOM 1754 O O . ASN A 1 231 ? 9.971 -6.756 -25.294 1.00 96.12 231 ASN A O 1
ATOM 1758 N N . PRO A 1 232 ? 9.770 -7.342 -27.455 1.00 94.06 232 PRO A N 1
ATOM 1759 C CA . PRO A 1 232 ? 10.229 -8.723 -27.272 1.00 94.06 232 PRO A CA 1
ATOM 1760 C C . PRO A 1 232 ? 11.689 -8.855 -26.809 1.00 94.06 232 PRO A C 1
ATOM 1762 O O . PRO A 1 232 ? 12.127 -9.959 -26.502 1.00 94.06 232 PRO A O 1
ATOM 1765 N N . LYS A 1 233 ? 12.460 -7.759 -26.771 1.00 94.50 233 LYS A N 1
ATOM 1766 C CA . LYS A 1 233 ? 13.813 -7.730 -26.187 1.00 94.50 233 LYS A CA 1
ATOM 1767 C C . LYS A 1 233 ? 13.820 -7.435 -24.687 1.00 94.50 233 LYS A C 1
ATOM 1769 O O . LYS A 1 233 ? 14.890 -7.383 -24.086 1.00 94.50 233 LYS A O 1
ATOM 1774 N N . SER A 1 234 ? 12.654 -7.191 -24.110 1.00 96.69 234 SER A N 1
ATOM 1775 C CA . SER A 1 234 ? 12.450 -7.067 -22.673 1.00 96.69 234 SER A CA 1
ATOM 1776 C C . SER A 1 234 ? 11.709 -8.290 -22.157 1.00 96.69 234 SER A C 1
ATOM 1778 O O . SER A 1 234 ? 11.333 -9.176 -22.925 1.00 96.69 234 SER A O 1
ATOM 1780 N N . GLU A 1 235 ? 11.539 -8.380 -20.848 1.00 96.00 235 GLU A N 1
ATOM 1781 C CA . GLU A 1 235 ? 10.993 -9.576 -20.228 1.00 96.00 235 GLU A CA 1
ATOM 1782 C C . GLU A 1 235 ? 10.276 -9.258 -18.921 1.00 96.00 235 GLU A C 1
ATOM 1784 O O . GLU A 1 235 ? 10.740 -8.422 -18.157 1.00 96.00 235 GLU A O 1
ATOM 1789 N N . VAL A 1 236 ? 9.176 -9.960 -18.653 1.00 97.25 236 VAL A N 1
ATOM 1790 C CA . VAL A 1 236 ? 8.544 -10.008 -17.331 1.00 97.25 236 VAL A CA 1
ATOM 1791 C C . VAL A 1 236 ? 8.974 -11.282 -16.615 1.00 97.25 236 VAL A C 1
ATOM 1793 O O . VAL A 1 236 ? 8.947 -12.361 -17.207 1.00 97.25 236 VAL A O 1
ATOM 1796 N N . VAL A 1 237 ? 9.324 -11.150 -15.338 1.00 97.75 237 VAL A N 1
ATOM 1797 C CA . VAL A 1 237 ? 9.615 -12.268 -14.436 1.00 97.75 237 VAL A CA 1
ATOM 1798 C C . VAL A 1 237 ? 8.660 -12.159 -13.251 1.00 97.75 237 VAL A C 1
ATOM 1800 O O . VAL A 1 237 ? 8.953 -11.505 -12.258 1.00 97.75 237 VAL A O 1
ATOM 1803 N N . GLU A 1 238 ? 7.480 -12.762 -13.378 1.00 97.56 238 GLU A N 1
ATOM 1804 C CA . GLU A 1 238 ? 6.502 -12.811 -12.287 1.00 97.56 238 GLU A CA 1
ATOM 1805 C C . GLU A 1 238 ? 6.839 -13.966 -11.330 1.00 97.56 238 GLU A C 1
ATOM 1807 O O . GLU A 1 238 ? 6.919 -15.127 -11.742 1.00 97.56 238 GLU A O 1
ATOM 1812 N N . ILE A 1 239 ? 7.062 -13.645 -10.056 1.00 97.88 239 ILE A N 1
ATOM 1813 C CA . ILE A 1 239 ? 7.632 -14.540 -9.048 1.00 97.88 239 ILE A CA 1
ATOM 1814 C C . ILE A 1 239 ? 6.540 -14.935 -8.057 1.00 97.88 239 ILE A C 1
ATOM 1816 O O . ILE A 1 239 ? 6.107 -14.138 -7.220 1.00 97.88 239 ILE A O 1
ATOM 1820 N N . LEU A 1 240 ? 6.088 -16.186 -8.148 1.00 96.06 240 LEU A N 1
ATOM 1821 C CA . LEU A 1 240 ? 5.031 -16.698 -7.280 1.00 96.06 240 LEU A CA 1
ATOM 1822 C C . LEU A 1 240 ? 5.457 -16.668 -5.806 1.00 96.06 240 LEU A C 1
ATOM 1824 O O . LEU A 1 240 ? 6.468 -17.258 -5.426 1.00 96.06 240 LEU A O 1
ATOM 1828 N N . GLY A 1 241 ? 4.634 -16.015 -4.989 1.00 94.38 241 GLY A N 1
ATOM 1829 C CA . GLY A 1 241 ? 4.782 -15.934 -3.539 1.00 94.38 241 GLY A CA 1
ATOM 1830 C C . GLY A 1 241 ? 5.876 -14.986 -3.052 1.00 94.38 241 GLY A C 1
ATOM 1831 O O . GLY A 1 241 ? 6.120 -14.978 -1.854 1.00 94.38 241 GLY A O 1
ATOM 1832 N N . ALA A 1 242 ? 6.519 -14.216 -3.937 1.00 96.44 242 ALA A N 1
ATOM 1833 C CA . ALA A 1 242 ? 7.519 -13.227 -3.540 1.00 96.44 242 ALA A CA 1
ATOM 1834 C C . ALA A 1 242 ? 6.891 -11.860 -3.233 1.00 96.44 242 ALA A C 1
ATOM 1836 O O . ALA A 1 242 ? 5.919 -11.461 -3.885 1.00 96.44 242 ALA A O 1
ATOM 1837 N N . SER A 1 243 ? 7.460 -11.158 -2.256 1.00 96.44 243 SER A N 1
ATOM 1838 C CA . SER A 1 243 ? 7.093 -9.802 -1.848 1.00 96.44 243 SER A CA 1
ATOM 1839 C C . SER A 1 243 ? 7.913 -8.725 -2.554 1.00 96.44 243 SER A C 1
ATOM 1841 O O . SER A 1 243 ? 8.466 -8.948 -3.634 1.00 96.44 243 SER A O 1
ATOM 1843 N N . HIS A 1 244 ? 7.923 -7.521 -1.978 1.00 96.31 244 HIS A N 1
ATOM 1844 C CA . HIS A 1 244 ? 8.546 -6.360 -2.585 1.00 96.31 244 HIS A CA 1
ATOM 1845 C C . HIS A 1 244 ? 10.042 -6.599 -2.783 1.00 96.31 244 HIS A C 1
ATOM 1847 O O . HIS A 1 244 ? 10.748 -6.932 -1.831 1.00 96.31 244 HIS A O 1
ATOM 1853 N N . HIS A 1 245 ? 10.488 -6.464 -4.038 1.00 92.94 245 HIS A N 1
ATOM 1854 C CA . HIS A 1 245 ? 11.888 -6.529 -4.473 1.00 92.94 245 HIS A CA 1
ATOM 1855 C C . HIS A 1 245 ? 12.697 -7.697 -3.870 1.00 92.94 245 HIS A C 1
ATOM 1857 O O . HIS A 1 245 ? 13.863 -7.545 -3.500 1.00 92.94 245 HIS A O 1
ATOM 1863 N N . SER A 1 246 ? 12.095 -8.879 -3.725 1.00 93.44 246 SER A N 1
ATOM 1864 C CA . SER A 1 246 ? 12.798 -10.043 -3.166 1.00 93.44 246 SER A CA 1
ATOM 1865 C C . SER A 1 246 ? 13.901 -10.569 -4.086 1.00 93.44 246 SER A C 1
ATOM 1867 O O . SER A 1 246 ? 14.853 -11.186 -3.620 1.00 93.44 246 SER A O 1
ATOM 1869 N N . ASP A 1 247 ? 13.804 -10.284 -5.383 1.00 94.25 247 ASP A N 1
ATOM 1870 C CA . ASP A 1 247 ? 14.733 -10.689 -6.441 1.00 94.25 247 ASP A CA 1
ATOM 1871 C C . ASP A 1 247 ? 16.091 -9.970 -6.416 1.00 94.25 247 ASP A C 1
ATOM 1873 O O . ASP A 1 247 ? 17.050 -10.436 -7.030 1.00 94.25 247 ASP A O 1
ATOM 1877 N N . ILE A 1 248 ? 16.189 -8.838 -5.714 1.00 93.12 248 ILE A N 1
ATOM 1878 C CA . ILE A 1 248 ? 17.460 -8.119 -5.517 1.00 93.12 248 ILE A CA 1
ATOM 1879 C C . ILE A 1 248 ? 18.132 -8.475 -4.186 1.00 93.12 248 ILE A C 1
ATOM 1881 O O . ILE A 1 248 ? 19.221 -7.979 -3.886 1.00 93.12 248 ILE A O 1
ATOM 1885 N N . ILE A 1 249 ? 17.491 -9.315 -3.369 1.00 91.12 249 ILE A N 1
ATOM 1886 C CA . ILE A 1 249 ? 18.036 -9.771 -2.094 1.00 91.12 249 ILE A CA 1
ATOM 1887 C C . ILE A 1 249 ? 18.989 -10.942 -2.343 1.00 91.12 249 ILE A C 1
ATOM 1889 O O . ILE A 1 249 ? 18.723 -11.838 -3.141 1.00 91.12 249 ILE A O 1
ATOM 1893 N N . SER A 1 250 ? 20.119 -10.953 -1.629 1.00 91.06 250 SER A N 1
ATOM 1894 C CA . SER A 1 250 ? 21.094 -12.044 -1.711 1.00 91.06 250 SER A CA 1
ATOM 1895 C C . SER A 1 250 ? 20.435 -13.399 -1.474 1.00 91.06 250 SER A C 1
ATOM 1897 O O . SER A 1 250 ? 19.750 -13.579 -0.464 1.00 91.06 250 SER A O 1
ATOM 1899 N N . SER A 1 251 ? 20.715 -14.352 -2.366 1.00 91.31 251 SER A N 1
ATOM 1900 C CA . SER A 1 251 ? 20.121 -15.686 -2.314 1.00 91.31 251 SER A CA 1
ATOM 1901 C C . SER A 1 251 ? 20.418 -16.406 -0.999 1.00 91.31 251 SER A C 1
ATOM 1903 O O . SER A 1 251 ? 21.536 -16.340 -0.474 1.00 91.31 251 SER A O 1
ATOM 1905 N N . ARG A 1 252 ? 19.432 -17.144 -0.490 1.00 91.75 252 ARG A N 1
ATOM 1906 C CA . ARG A 1 252 ? 19.515 -17.917 0.755 1.00 91.75 252 ARG A CA 1
ATOM 1907 C C . ARG A 1 252 ? 19.105 -19.370 0.510 1.00 91.75 252 ARG A C 1
ATOM 1909 O O . ARG A 1 252 ? 18.277 -19.643 -0.354 1.00 91.75 252 ARG A O 1
ATOM 1916 N N . PRO A 1 253 ? 19.603 -20.331 1.311 1.00 91.62 253 PRO A N 1
ATOM 1917 C CA . PRO A 1 253 ? 19.155 -21.724 1.222 1.00 91.62 253 PRO A CA 1
ATOM 1918 C C . PRO A 1 253 ? 17.653 -21.925 1.485 1.00 91.62 253 PRO A C 1
ATOM 1920 O O . PRO A 1 253 ? 17.107 -22.960 1.119 1.00 91.62 253 PRO A O 1
ATOM 1923 N N . SER A 1 254 ? 17.009 -20.965 2.151 1.00 89.75 254 SER A N 1
ATOM 1924 C CA . SER A 1 254 ? 15.578 -20.963 2.464 1.00 89.75 254 SER A CA 1
ATOM 1925 C C . SER A 1 254 ? 14.699 -20.365 1.363 1.00 89.75 254 SER A C 1
ATOM 1927 O O . SER A 1 254 ? 13.482 -20.355 1.528 1.00 89.75 254 SER A O 1
ATOM 1929 N N . ASP A 1 255 ? 15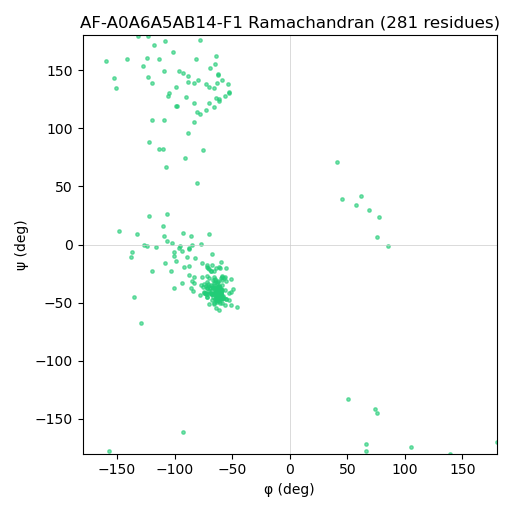.284 -19.834 0.285 1.00 91.81 255 ASP A N 1
ATOM 1930 C CA . ASP A 1 255 ? 14.518 -19.202 -0.789 1.00 91.81 255 ASP A CA 1
ATOM 1931 C C . ASP A 1 255 ? 13.584 -20.209 -1.464 1.00 91.81 255 ASP A C 1
ATOM 1933 O O . ASP A 1 255 ? 13.895 -21.396 -1.617 1.00 91.81 255 ASP A O 1
ATOM 1937 N N . SER A 1 256 ? 12.426 -19.724 -1.911 1.00 93.94 256 SER A N 1
ATOM 1938 C CA . SER A 1 256 ? 11.504 -20.553 -2.678 1.00 93.94 256 SER A CA 1
ATOM 1939 C C . SER A 1 256 ? 12.127 -20.961 -4.016 1.00 93.94 256 SER A C 1
ATOM 1941 O O . SER A 1 256 ? 12.956 -20.255 -4.599 1.00 93.94 256 SER A O 1
ATOM 1943 N N . VAL A 1 257 ? 11.664 -22.084 -4.571 1.00 96.69 257 VAL A N 1
ATOM 1944 C CA . VAL A 1 257 ? 12.068 -22.510 -5.922 1.00 96.69 257 VAL A CA 1
ATOM 1945 C C . VAL A 1 257 ? 11.722 -21.463 -6.989 1.00 96.69 257 VAL A C 1
ATOM 1947 O O . VAL A 1 257 ? 12.407 -21.381 -8.006 1.00 96.69 257 VAL A O 1
ATOM 1950 N N . HIS A 1 258 ? 10.692 -20.642 -6.751 1.00 96.94 258 HIS A N 1
ATOM 1951 C CA . HIS A 1 258 ? 10.290 -19.555 -7.641 1.00 96.94 258 HIS A CA 1
ATOM 1952 C C . HIS A 1 258 ? 11.270 -18.383 -7.587 1.00 96.94 258 HIS A C 1
ATOM 1954 O O . HIS A 1 258 ? 11.634 -17.860 -8.637 1.00 96.94 258 HIS A O 1
ATOM 1960 N N . LEU A 1 259 ? 11.752 -18.011 -6.399 1.00 96.56 259 LEU A N 1
ATOM 1961 C CA . LEU A 1 259 ? 12.750 -16.953 -6.256 1.00 96.56 259 LEU A CA 1
ATOM 1962 C C . LEU A 1 259 ? 14.109 -17.385 -6.828 1.00 96.56 259 LEU A C 1
ATOM 1964 O O . LEU A 1 259 ? 14.725 -16.647 -7.594 1.00 96.56 259 LEU A O 1
ATOM 1968 N N . ALA A 1 260 ? 14.527 -18.628 -6.569 1.00 96.25 260 ALA A N 1
ATOM 1969 C CA . ALA A 1 260 ? 15.735 -19.191 -7.173 1.00 96.25 260 ALA A CA 1
ATOM 1970 C C . ALA A 1 260 ? 15.656 -19.227 -8.713 1.00 96.25 260 ALA A C 1
ATOM 1972 O O . ALA A 1 260 ? 16.624 -18.889 -9.399 1.00 96.25 260 ALA A O 1
ATOM 1973 N N . TRP A 1 261 ? 14.497 -19.599 -9.268 1.00 97.25 261 TRP A N 1
ATOM 1974 C CA . TRP A 1 261 ? 14.235 -19.524 -10.708 1.00 97.25 261 TRP A CA 1
ATOM 1975 C C . TRP A 1 261 ? 14.319 -18.084 -11.235 1.00 97.25 261 TRP A C 1
ATOM 1977 O O . TRP A 1 261 ? 14.916 -17.853 -12.289 1.00 97.25 261 TRP A O 1
ATOM 1987 N N . ALA A 1 262 ? 13.771 -17.114 -10.499 1.00 97.75 262 ALA A N 1
ATOM 1988 C CA . ALA A 1 262 ? 13.798 -15.710 -10.887 1.00 97.75 262 ALA A CA 1
ATOM 1989 C C . ALA A 1 262 ? 15.230 -15.162 -10.956 1.00 97.75 262 ALA A C 1
ATOM 1991 O O . ALA A 1 262 ? 15.592 -14.576 -11.975 1.00 97.75 262 ALA A O 1
ATOM 1992 N N . HIS A 1 263 ? 16.074 -15.436 -9.953 1.00 96.94 263 HIS A N 1
ATOM 1993 C CA . HIS A 1 263 ? 17.491 -15.048 -9.976 1.00 96.94 263 HIS A CA 1
ATOM 1994 C C . HIS A 1 263 ? 18.214 -15.590 -11.215 1.00 96.94 263 HIS A C 1
ATOM 1996 O O . HIS A 1 263 ? 18.867 -14.832 -11.931 1.00 96.94 263 HIS A O 1
ATOM 2002 N N . GLN A 1 264 ? 18.028 -16.876 -11.540 1.00 96.75 264 GLN A N 1
ATOM 2003 C CA . GLN A 1 264 ? 18.609 -17.473 -12.750 1.00 96.75 264 GLN A CA 1
ATOM 2004 C C . GLN A 1 264 ? 18.103 -16.790 -14.027 1.00 96.75 264 GLN A C 1
ATOM 2006 O O . GLN A 1 264 ? 18.858 -16.585 -14.985 1.00 96.75 264 GLN A O 1
ATOM 2011 N N . ARG A 1 265 ? 16.814 -16.431 -14.067 1.00 97.12 265 ARG A N 1
ATOM 2012 C CA . ARG A 1 265 ? 16.208 -15.787 -15.233 1.00 97.12 265 ARG A CA 1
ATOM 2013 C C . ARG A 1 265 ? 16.716 -14.362 -15.431 1.00 97.12 265 ARG A C 1
ATOM 2015 O O . ARG A 1 265 ? 16.985 -13.990 -16.578 1.00 97.12 265 ARG A O 1
ATOM 2022 N N . ILE A 1 266 ? 16.881 -13.622 -14.337 1.00 96.94 266 ILE A N 1
ATOM 2023 C CA . ILE A 1 266 ? 17.436 -12.267 -14.298 1.00 96.94 266 ILE A CA 1
ATOM 2024 C C . ILE A 1 266 ? 18.909 -12.293 -14.717 1.00 96.94 266 ILE A C 1
ATOM 2026 O O . ILE A 1 266 ? 19.269 -11.583 -15.655 1.00 96.94 266 ILE A O 1
ATOM 2030 N N . GLU A 1 267 ? 19.741 -13.164 -14.133 1.00 95.81 267 GLU A N 1
ATOM 2031 C CA . GLU A 1 267 ? 21.148 -13.328 -14.537 1.00 95.81 267 GLU A CA 1
ATOM 2032 C C . GLU A 1 267 ? 21.279 -13.647 -16.028 1.00 95.81 267 GLU A C 1
ATOM 2034 O O . GLU A 1 267 ? 22.054 -13.007 -16.743 1.00 95.81 267 GLU A O 1
ATOM 2039 N N . SER A 1 268 ? 20.481 -14.596 -16.529 1.00 95.81 268 SER A N 1
ATOM 2040 C CA . SER A 1 268 ? 20.485 -14.949 -17.949 1.00 95.81 268 SER A CA 1
ATOM 2041 C C . SER A 1 268 ? 20.122 -13.759 -18.838 1.00 95.81 268 SER A C 1
ATOM 2043 O O . SER A 1 268 ? 20.718 -13.571 -19.899 1.00 95.81 268 SER A O 1
ATOM 2045 N N . ALA A 1 269 ? 19.146 -12.946 -18.436 1.00 95.25 269 ALA A N 1
ATOM 2046 C CA . ALA A 1 269 ? 18.753 -11.771 -19.199 1.00 95.25 269 ALA A CA 1
ATOM 2047 C C . ALA A 1 269 ? 19.837 -10.681 -19.183 1.00 95.25 269 ALA A C 1
ATOM 2049 O O . ALA A 1 269 ? 20.165 -10.152 -20.247 1.00 95.25 269 ALA A O 1
ATOM 2050 N N . VAL A 1 270 ? 20.470 -10.427 -18.034 1.00 94.75 270 VAL A N 1
ATOM 2051 C CA . VAL A 1 270 ? 21.610 -9.503 -17.922 1.00 94.75 270 VAL A CA 1
ATOM 2052 C C . VAL A 1 270 ? 22.778 -9.956 -18.807 1.00 94.75 270 VAL A C 1
ATOM 2054 O O . VAL A 1 270 ? 23.305 -9.148 -19.574 1.00 94.75 270 VAL A O 1
ATOM 2057 N N . ASP A 1 271 ? 23.141 -11.244 -18.793 1.00 95.06 271 ASP A N 1
ATOM 2058 C CA . ASP A 1 271 ? 24.191 -11.791 -19.669 1.00 95.06 271 ASP A CA 1
ATOM 2059 C C . ASP A 1 271 ? 23.863 -11.568 -21.156 1.00 95.06 271 ASP A C 1
ATOM 2061 O O . ASP A 1 271 ? 24.703 -11.087 -21.925 1.00 95.06 271 ASP A O 1
ATOM 2065 N N . ARG A 1 272 ? 22.613 -11.817 -21.576 1.00 93.12 272 ARG A N 1
ATOM 2066 C CA . ARG A 1 272 ? 22.175 -11.526 -22.955 1.00 93.12 272 ARG A CA 1
ATOM 2067 C C . ARG A 1 272 ? 22.324 -10.046 -23.303 1.00 93.12 272 ARG A C 1
ATOM 2069 O O . ARG A 1 272 ? 22.810 -9.731 -24.392 1.00 93.12 272 ARG A O 1
ATOM 2076 N N . PHE A 1 273 ? 21.943 -9.136 -22.406 1.00 93.06 273 PHE A N 1
ATOM 2077 C CA . PHE A 1 273 ? 22.063 -7.695 -22.646 1.00 93.06 273 PHE A CA 1
ATOM 2078 C C . PHE A 1 273 ? 23.525 -7.269 -22.818 1.00 93.06 273 PHE A C 1
ATOM 2080 O O . PHE A 1 273 ? 23.841 -6.515 -23.743 1.00 93.06 273 PHE A O 1
ATOM 2087 N N . LEU A 1 274 ? 24.434 -7.808 -22.001 1.00 92.50 274 LEU A N 1
ATOM 2088 C CA . LEU A 1 274 ? 25.868 -7.524 -22.085 1.00 92.50 274 LEU A CA 1
ATOM 2089 C C . LEU A 1 274 ? 26.501 -8.077 -23.372 1.00 92.50 274 LEU A C 1
ATOM 2091 O O . LEU A 1 274 ? 27.263 -7.374 -24.043 1.00 92.50 274 LEU A O 1
ATOM 2095 N N . ARG A 1 275 ? 26.151 -9.303 -23.781 1.00 88.62 275 ARG A N 1
ATOM 2096 C CA . ARG A 1 275 ? 26.658 -9.904 -25.031 1.00 88.62 275 ARG A CA 1
ATOM 2097 C C . ARG A 1 275 ? 26.149 -9.189 -26.280 1.00 88.62 275 ARG A C 1
ATOM 2099 O O . ARG A 1 275 ? 26.893 -9.014 -27.243 1.00 88.62 275 ARG A O 1
ATOM 2106 N N . HIS A 1 276 ? 24.902 -8.724 -26.286 1.00 70.50 276 HIS A N 1
ATOM 2107 C CA . HIS A 1 276 ? 24.396 -7.938 -27.412 1.00 70.50 276 HIS A CA 1
ATOM 2108 C C . HIS A 1 276 ? 25.129 -6.596 -27.567 1.00 70.50 276 HIS A C 1
ATOM 2110 O O . HIS A 1 276 ? 25.309 -6.133 -28.695 1.00 70.50 276 HIS A O 1
ATOM 2116 N N . GLN A 1 277 ? 25.629 -5.996 -26.483 1.00 62.59 277 GLN A N 1
ATOM 2117 C CA . GLN A 1 277 ? 26.451 -4.786 -26.574 1.00 62.59 277 GLN A CA 1
ATOM 2118 C C . GLN A 1 277 ? 27.853 -5.045 -27.143 1.00 62.59 277 GLN A C 1
ATOM 2120 O O . GLN A 1 277 ? 28.340 -4.227 -27.927 1.00 62.59 277 GLN A O 1
ATOM 2125 N N . SER A 1 278 ? 28.496 -6.171 -26.813 1.00 59.53 278 SER A N 1
ATOM 2126 C CA . SER A 1 278 ? 29.839 -6.484 -27.331 1.00 59.53 278 SER A CA 1
ATOM 2127 C C . SER A 1 278 ? 29.847 -6.707 -28.848 1.00 59.53 278 SER A C 1
ATOM 2129 O O . SER A 1 278 ? 30.780 -6.279 -29.521 1.00 59.53 278 SER A O 1
ATOM 2131 N N . THR A 1 279 ? 28.765 -7.252 -29.415 1.00 56.38 279 THR A N 1
ATOM 2132 C CA . THR A 1 279 ? 28.610 -7.405 -30.877 1.00 56.38 279 THR A CA 1
ATOM 2133 C C . THR A 1 279 ? 28.380 -6.093 -31.639 1.00 56.38 279 THR A C 1
ATOM 2135 O O . THR A 1 279 ? 28.638 -6.040 -32.837 1.00 56.38 279 THR A O 1
ATOM 2138 N N . ARG A 1 280 ? 27.930 -5.015 -30.975 1.00 55.84 280 ARG A N 1
ATOM 2139 C CA . ARG A 1 280 ? 27.686 -3.705 -31.617 1.00 55.84 280 ARG A CA 1
ATOM 2140 C C . ARG A 1 280 ? 28.915 -2.794 -31.667 1.00 55.84 280 ARG A C 1
ATOM 2142 O O . ARG A 1 280 ? 28.926 -1.868 -32.468 1.00 55.84 280 ARG A O 1
ATOM 2149 N N . LYS A 1 281 ? 29.941 -3.045 -30.844 1.00 53.31 281 LYS A N 1
ATOM 2150 C CA . LYS A 1 281 ? 31.199 -2.269 -30.826 1.00 53.31 281 LYS A CA 1
ATOM 2151 C C . LYS A 1 281 ? 32.245 -2.742 -31.851 1.00 53.31 281 LYS A C 1
ATOM 2153 O O . LYS A 1 281 ? 33.367 -2.254 -31.827 1.00 53.31 281 LYS A O 1
ATOM 2158 N N . GLY A 1 282 ? 31.892 -3.674 -32.738 1.00 51.09 282 GLY A N 1
ATOM 2159 C CA . GLY A 1 282 ? 32.714 -4.060 -33.885 1.00 51.09 282 GLY A CA 1
ATOM 2160 C C . GLY A 1 282 ? 32.374 -3.232 -35.124 1.00 51.09 282 GLY A C 1
ATOM 2161 O O . GLY A 1 282 ? 31.700 -3.745 -36.012 1.00 51.09 282 GLY A O 1
ATOM 2162 N N . TRP A 1 283 ? 32.811 -1.972 -35.149 1.00 40.28 283 TRP A N 1
ATOM 2163 C CA . TRP A 1 283 ? 32.983 -1.145 -36.350 1.00 40.28 283 TRP A CA 1
ATOM 2164 C C . TRP A 1 283 ? 34.307 -0.400 -36.227 1.00 40.28 283 TRP A C 1
ATOM 2166 O O . TRP A 1 283 ? 34.521 0.215 -35.157 1.00 40.28 283 TRP A O 1
#